Protein AF-A0A7C4ABM5-F1 (afdb_monomer_lite)

pLDDT: mean 77.87, std 17.99, range [33.56, 97.69]

Radius of gyration: 26.85 Å; chains: 1; bounding box: 44×33×106 Å

Foldseek 3Di:
DDDDDDDPPDPDPDPPPPPPPPPVDDPPVLVVLLVVLLVVLLVVQLVVCVVVVQPCLVLLSVLLVVLQDSAQVSSVVVLVLLLLLLVLLLVLLLVQCVPQDLDPVSLVVSLVVLLVVLVVCCVVDVSSVSSSVNSNCLSVVVSVDPHSNSVSVSSSVSSVSSSVSNNCSCVPRPHPQLVVVLVVLVVVLVVLVVVLVVVVVVVVVPPDDDDPVNVVSVVVNVVSVVVSVVSVVVNVVVVVD

InterPro domains:
  IPR006726 Para-hydroxybenzoic acid efflux pump subunit AaeB/fusaric acid resistance protein [PF04632] (33-231)

Organism: NCBI:txid270496

Sequence (241 aa):
MKFLPGASRGYAVVRSREHFPMKTSPLNSFHAKHAVKSALASVTAYALTLLFHLPMGYWAVVSVILVMQANLGGSLRIGLNRIVGTALGAILGALCLHVAGASPWAEGASLGLVILVCAALVHLHESFRMAGMTAAIIILMGGQSDNYLDFAAARFFEIGIGVAVALAYSALLWPSRAGLHLREGVSRALHDEAAFYSILLCCREDDGGEHPDEAQARAQLEATRDRNASLLAEAKREADR

Secondary structure (DSSP, 8-state):
-------------------------SS-HHHHHHHHHHHHHHHHHHHHHHHTT-TTTHHHHHHHHHH--SSHHHHHHHHHHHHHHHHHHHHHHHHHHHHH-S-HHHHHHHHHHHHHHHHHHTTT-THHHHHHHHHHHHHHHHTTSS-HHHHHHHHHHHHHHHHHHHHHHHHHSS---HHHHHHHHHHHHHHHHHHHHHHHHHHHHS-S---HHHHHHHHHHHHHHHHHHHHHHHHHHHHT-

Structure (mmCIF, N/CA/C/O backbone):
data_AF-A0A7C4ABM5-F1
#
_entry.id   AF-A0A7C4ABM5-F1
#
loop_
_atom_site.group_PDB
_atom_site.id
_atom_site.type_symbol
_atom_site.label_atom_id
_atom_site.label_alt_id
_atom_site.label_comp_id
_atom_site.label_asym_id
_atom_site.label_entity_id
_atom_site.label_seq_id
_atom_site.pdbx_PDB_ins_code
_atom_site.Cartn_x
_atom_site.Cartn_y
_atom_site.Cartn_z
_atom_site.occupancy
_atom_site.B_iso_or_equiv
_atom_site.auth_seq_id
_atom_site.auth_comp_id
_atom_site.auth_asym_id
_atom_site.auth_atom_id
_atom_site.pdbx_PDB_model_num
ATOM 1 N N . MET A 1 1 ? 9.744 9.023 84.629 1.00 40.84 1 MET A N 1
ATOM 2 C CA . MET A 1 1 ? 9.327 9.610 83.337 1.00 40.84 1 MET A CA 1
ATOM 3 C C . MET A 1 1 ? 8.947 8.444 82.430 1.00 40.84 1 MET A C 1
ATOM 5 O O . MET A 1 1 ? 9.766 7.552 82.259 1.00 40.84 1 MET A O 1
ATOM 9 N N . LYS A 1 2 ? 7.668 8.333 82.051 1.00 35.06 2 LYS A N 1
ATOM 10 C CA . LYS A 1 2 ? 7.065 7.135 81.435 1.00 35.06 2 LYS A CA 1
ATOM 11 C C . LYS A 1 2 ? 7.518 6.963 79.978 1.00 35.06 2 LYS A C 1
ATOM 13 O O . LYS A 1 2 ? 7.401 7.898 79.197 1.00 35.06 2 LYS A O 1
ATOM 18 N N . PHE A 1 3 ? 7.965 5.755 79.641 1.00 36.44 3 PHE A N 1
ATOM 19 C CA . PHE A 1 3 ? 8.050 5.227 78.277 1.00 36.44 3 PHE A CA 1
ATOM 20 C C . PHE A 1 3 ? 6.634 5.079 77.695 1.00 36.44 3 PHE A C 1
ATOM 22 O O . PHE A 1 3 ? 5.764 4.513 78.358 1.00 36.44 3 PHE A O 1
ATOM 29 N N . LEU A 1 4 ? 6.414 5.529 76.458 1.00 37.69 4 LEU A N 1
ATOM 30 C CA . LEU A 1 4 ? 5.277 5.118 75.631 1.00 37.69 4 LEU A CA 1
ATOM 31 C C . LEU A 1 4 ? 5.816 4.468 74.347 1.00 37.69 4 LEU A C 1
ATOM 33 O O . LEU A 1 4 ? 6.507 5.142 73.585 1.00 37.69 4 LEU A O 1
ATOM 37 N N . PRO A 1 5 ? 5.530 3.178 74.102 1.00 40.25 5 PRO A N 1
ATOM 38 C CA . PRO A 1 5 ? 5.782 2.520 72.830 1.00 40.25 5 PRO A CA 1
ATOM 39 C C . PRO A 1 5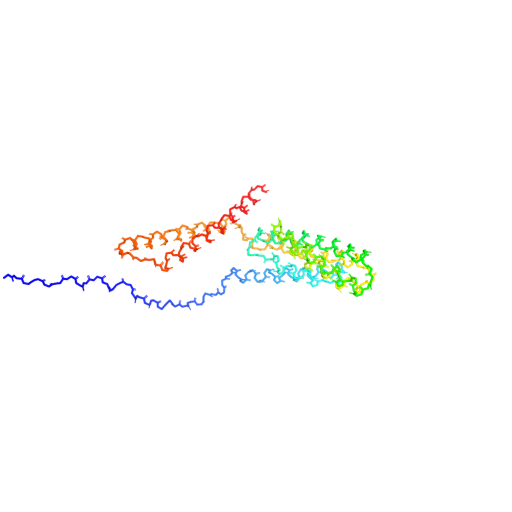 ? 4.511 2.518 71.964 1.00 40.25 5 PRO A C 1
ATOM 41 O O . PRO A 1 5 ? 3.411 2.322 72.476 1.00 40.25 5 PRO A O 1
ATOM 44 N N . GLY A 1 6 ? 4.671 2.635 70.644 1.00 37.06 6 GLY A N 1
ATOM 45 C CA . GLY A 1 6 ? 3.667 2.154 69.691 1.00 37.06 6 GLY A CA 1
ATOM 46 C C . GLY A 1 6 ? 3.172 3.174 68.672 1.00 37.06 6 GLY A C 1
ATOM 47 O O . GLY A 1 6 ? 2.210 3.887 68.926 1.00 37.06 6 GLY A O 1
ATOM 48 N N . ALA A 1 7 ? 3.765 3.137 67.478 1.00 41.59 7 ALA A N 1
ATOM 49 C CA . ALA A 1 7 ? 3.102 3.505 66.224 1.00 41.59 7 ALA A CA 1
ATOM 50 C C . ALA A 1 7 ? 3.848 2.881 65.026 1.00 41.59 7 ALA A C 1
ATOM 52 O O . ALA A 1 7 ? 4.309 3.569 64.127 1.00 41.59 7 ALA A O 1
ATOM 53 N N . SER A 1 8 ? 4.006 1.555 65.025 1.00 39.06 8 SER A N 1
ATOM 54 C CA . SER A 1 8 ? 4.491 0.770 63.876 1.00 39.06 8 SER A CA 1
ATOM 55 C C . SER A 1 8 ? 3.390 -0.170 63.370 1.00 39.06 8 SER A C 1
ATOM 57 O O . SER A 1 8 ? 3.543 -1.387 63.298 1.00 39.06 8 SER A O 1
ATOM 59 N N . ARG A 1 9 ? 2.226 0.402 63.051 1.00 43.59 9 ARG A N 1
ATOM 60 C CA . ARG A 1 9 ? 1.107 -0.293 62.398 1.00 43.59 9 ARG A CA 1
ATOM 61 C C . ARG A 1 9 ? 0.557 0.601 61.295 1.00 43.59 9 ARG A C 1
ATOM 63 O O . ARG A 1 9 ? -0.197 1.520 61.577 1.00 43.59 9 ARG A O 1
ATOM 70 N N . GLY A 1 10 ? 0.961 0.323 60.059 1.00 34.47 10 GLY A N 1
ATOM 71 C CA . GLY A 1 10 ? 0.482 1.058 58.885 1.00 34.47 10 GLY A CA 1
ATOM 72 C C . GLY A 1 10 ? 0.938 0.522 57.527 1.00 34.47 10 GLY A C 1
ATOM 73 O O . GLY A 1 10 ? 0.327 0.866 56.531 1.00 34.47 10 GLY A O 1
ATOM 74 N N . TYR A 1 11 ? 1.935 -0.368 57.460 1.00 38.25 11 TYR A N 1
ATOM 75 C CA . TYR A 1 11 ? 2.466 -0.879 56.185 1.00 38.25 11 TYR A CA 1
ATOM 76 C C . TYR A 1 11 ? 2.146 -2.363 55.979 1.00 38.25 11 TYR A C 1
ATOM 78 O O . TYR A 1 11 ? 3.033 -3.209 55.902 1.00 38.25 11 TYR A O 1
ATOM 86 N N . ALA A 1 12 ? 0.859 -2.707 55.957 1.00 38.38 12 ALA A N 1
ATOM 87 C CA . ALA A 1 12 ? 0.406 -4.078 55.697 1.00 38.38 12 ALA A CA 1
ATOM 88 C C . ALA A 1 12 ? -0.883 -4.122 54.860 1.00 38.38 12 ALA A C 1
ATOM 90 O O . ALA A 1 12 ? -1.755 -4.951 55.087 1.00 38.38 12 ALA A O 1
ATOM 91 N N . VAL A 1 13 ? -1.011 -3.212 53.898 1.00 46.69 13 VAL A N 1
ATOM 92 C CA . VAL A 1 13 ? -2.051 -3.198 52.860 1.00 46.69 13 VAL A CA 1
ATOM 93 C C . VAL A 1 13 ? -1.331 -2.571 51.663 1.00 46.69 13 VAL A C 1
ATOM 95 O O . VAL A 1 13 ? -1.048 -1.389 51.700 1.00 46.69 13 VAL A O 1
ATOM 98 N N . VAL A 1 14 ? -0.710 -3.298 50.734 1.00 46.53 14 VAL A N 1
ATOM 99 C CA . VAL A 1 14 ? -1.327 -4.003 49.607 1.00 46.53 14 VAL A CA 1
ATOM 100 C C . VAL A 1 14 ? -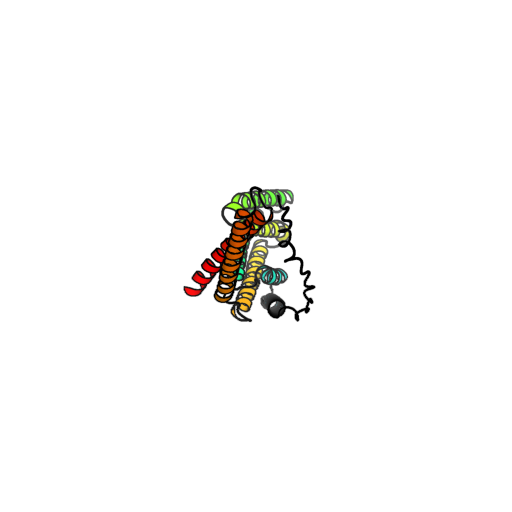0.325 -5.065 49.129 1.00 46.53 14 VAL A C 1
ATOM 102 O O . VAL A 1 14 ? 0.575 -4.803 48.337 1.00 46.53 14 VAL A O 1
ATOM 105 N N . ARG A 1 15 ? -0.456 -6.302 49.608 1.00 43.88 15 ARG A N 1
ATOM 106 C CA . ARG A 1 15 ? 0.143 -7.468 48.938 1.00 43.88 15 ARG A CA 1
ATOM 107 C C . ARG A 1 15 ? -0.902 -8.565 48.805 1.00 43.88 15 ARG A C 1
ATOM 109 O O . ARG A 1 15 ? -0.667 -9.714 49.158 1.00 43.88 15 ARG A O 1
ATOM 116 N N . SER A 1 16 ? -2.076 -8.191 48.301 1.00 39.03 16 SER A N 1
ATOM 117 C CA . SER A 1 16 ? -3.018 -9.174 47.782 1.00 39.03 16 SER A CA 1
ATOM 118 C C . SER A 1 16 ? -2.511 -9.592 46.406 1.00 39.03 16 SER A C 1
ATOM 120 O O . SER A 1 16 ? -2.748 -8.924 45.402 1.00 39.03 16 SER A O 1
ATOM 122 N N . ARG A 1 17 ? -1.750 -10.693 46.360 1.00 43.94 17 ARG A N 1
ATOM 123 C CA . ARG A 1 17 ? -1.700 -11.530 45.159 1.00 43.94 17 ARG A CA 1
ATOM 124 C C . ARG A 1 17 ? -3.100 -12.111 44.997 1.00 43.94 17 ARG A C 1
ATOM 126 O O . ARG A 1 17 ? -3.346 -13.256 45.369 1.00 43.94 17 ARG A O 1
ATOM 133 N N . GLU A 1 18 ? -4.016 -11.320 44.457 1.00 43.88 18 GLU A N 1
ATOM 134 C CA . GLU A 1 18 ? -5.198 -11.890 43.843 1.00 43.88 18 GLU A CA 1
ATOM 135 C C . GLU A 1 18 ? -4.698 -12.660 42.632 1.00 43.88 18 GLU A C 1
ATOM 137 O O . GLU A 1 18 ? -4.265 -12.105 41.622 1.00 43.88 18 GLU A O 1
ATOM 142 N N . HIS A 1 19 ? -4.658 -13.976 42.803 1.00 44.00 19 HIS A N 1
ATOM 143 C CA . HIS A 1 19 ? -4.585 -14.924 41.716 1.00 44.00 19 HIS A CA 1
ATOM 144 C C . HIS A 1 19 ? -5.834 -14.664 40.876 1.00 44.00 19 HIS A C 1
ATOM 146 O O . HIS A 1 19 ? -6.899 -15.206 41.158 1.00 44.00 19 HIS A O 1
ATOM 152 N N . PHE A 1 20 ? -5.723 -13.744 39.916 1.00 40.69 20 PHE A N 1
ATOM 153 C CA . PHE A 1 20 ? -6.774 -13.460 38.957 1.00 40.69 20 PHE A CA 1
ATOM 154 C C . PHE A 1 20 ? -7.059 -14.800 38.280 1.00 40.69 20 PHE A C 1
ATOM 156 O O . PHE A 1 20 ? -6.163 -15.325 37.607 1.00 40.69 20 PHE A O 1
ATOM 163 N N . PRO A 1 21 ? -8.232 -15.427 38.485 1.00 33.56 21 PRO A N 1
ATOM 164 C CA . PRO A 1 21 ? -8.556 -16.595 37.701 1.00 33.56 21 PRO A CA 1
ATOM 165 C C . PRO A 1 21 ? -8.551 -16.099 36.261 1.00 33.56 21 PRO A C 1
ATOM 167 O O . PRO A 1 21 ? -9.381 -15.268 35.884 1.00 33.56 21 PRO A O 1
ATOM 170 N N . MET A 1 22 ? -7.589 -16.563 35.460 1.00 41.94 22 MET A N 1
ATOM 171 C CA . MET A 1 22 ? -7.667 -16.456 34.013 1.00 41.94 22 MET A CA 1
ATOM 172 C C . MET A 1 22 ? -8.861 -17.310 33.603 1.00 41.94 22 MET A C 1
ATOM 174 O O . MET A 1 22 ? -8.730 -18.453 33.175 1.00 41.94 22 MET A O 1
ATOM 178 N N . LYS A 1 23 ? -10.060 -16.743 33.762 1.00 40.75 23 LYS A N 1
ATOM 179 C CA . LYS A 1 23 ? -11.196 -17.051 32.921 1.00 40.75 23 LYS A CA 1
ATOM 180 C C . LYS A 1 23 ? -10.648 -16.779 31.532 1.00 40.75 23 LYS A C 1
ATOM 182 O O . LYS A 1 23 ? -10.529 -15.624 31.131 1.00 40.75 23 LYS A O 1
ATOM 187 N N . THR A 1 24 ? -10.205 -17.830 30.853 1.00 47.69 24 THR A N 1
ATOM 188 C CA . THR A 1 24 ? -9.935 -17.791 29.426 1.00 47.69 24 THR A CA 1
ATOM 189 C C . THR A 1 24 ? -11.264 -17.407 28.806 1.00 47.69 24 THR A C 1
ATOM 191 O O . THR A 1 24 ? -12.153 -18.243 28.630 1.00 47.69 24 THR A O 1
ATOM 194 N N . SER A 1 25 ? -11.455 -16.101 28.626 1.00 49.56 25 SER A N 1
ATOM 195 C CA . SER A 1 25 ? -12.591 -15.552 27.919 1.00 49.56 25 SER A CA 1
ATOM 196 C C . SER A 1 25 ? -12.635 -16.261 26.570 1.00 49.56 25 SER A C 1
ATOM 198 O O . SER A 1 25 ? -11.575 -16.543 25.997 1.00 49.56 25 SER A O 1
ATOM 200 N N . PRO A 1 26 ? -13.825 -16.621 26.064 1.00 46.31 26 PRO A N 1
ATOM 201 C CA . PRO A 1 26 ? -13.899 -17.174 24.726 1.00 46.31 26 PRO A CA 1
ATOM 202 C C . PRO A 1 26 ? -13.265 -16.109 23.834 1.00 46.31 26 PRO A C 1
ATOM 204 O O . PRO A 1 26 ? -13.699 -14.962 23.904 1.00 46.31 26 PRO A O 1
ATOM 207 N N . LEU A 1 27 ? -12.174 -16.455 23.140 1.00 52.69 27 LEU A N 1
ATOM 208 C CA . LEU A 1 27 ? -11.496 -15.659 22.111 1.00 52.69 27 LEU A CA 1
ATOM 209 C C . LEU A 1 27 ? -12.265 -14.372 21.788 1.00 52.69 27 LEU A C 1
ATOM 211 O O . LEU A 1 27 ? -13.305 -14.464 21.133 1.00 52.69 27 LEU A O 1
ATOM 215 N N . ASN A 1 28 ? -11.804 -13.220 22.306 1.00 59.09 28 ASN A N 1
ATOM 216 C CA . ASN A 1 28 ? -12.461 -11.912 22.170 1.00 59.09 28 ASN A CA 1
ATOM 217 C C . ASN A 1 28 ? -13.204 -11.837 20.833 1.00 59.09 28 ASN A C 1
ATOM 219 O O . ASN A 1 28 ? -12.558 -11.848 19.783 1.00 59.09 28 ASN A O 1
ATOM 223 N N . SER A 1 29 ? -14.543 -11.799 20.846 1.00 74.69 29 SER A N 1
ATOM 224 C CA . SER A 1 29 ? -15.354 -11.938 19.625 1.00 74.69 29 SER A CA 1
ATOM 225 C C . SER A 1 29 ? -14.953 -10.937 18.536 1.00 74.69 29 SER A C 1
ATOM 227 O O . SER A 1 29 ? -15.165 -11.185 17.354 1.00 74.69 29 SER A O 1
ATOM 229 N N . PHE A 1 30 ? -14.336 -9.822 18.931 1.00 74.06 30 PHE A N 1
ATOM 230 C CA . PHE A 1 30 ? -13.688 -8.857 18.053 1.00 74.06 30 PHE A CA 1
ATOM 231 C C . PHE A 1 30 ? -12.543 -9.451 17.207 1.00 74.06 30 PHE A C 1
ATOM 233 O O . PHE A 1 30 ? -12.572 -9.325 15.984 1.00 74.06 30 PHE A O 1
ATOM 240 N N . HIS A 1 31 ? -11.573 -10.143 17.816 1.00 80.38 31 HIS A N 1
ATOM 241 C CA . HIS A 1 31 ? -10.458 -10.775 17.097 1.00 80.38 31 HIS A CA 1
ATOM 242 C C . HIS A 1 31 ? -10.951 -11.877 16.155 1.00 80.38 31 HIS A C 1
ATOM 244 O O . HIS A 1 31 ? -10.511 -11.945 15.011 1.00 80.38 31 HIS A O 1
ATOM 250 N N . ALA A 1 32 ? -11.913 -12.692 16.602 1.00 86.69 32 ALA A N 1
ATOM 251 C CA . ALA A 1 32 ? -12.509 -13.737 15.771 1.00 86.69 32 ALA A CA 1
ATOM 252 C C . ALA A 1 32 ? -13.250 -13.150 14.554 1.00 86.69 32 ALA A C 1
ATOM 254 O O . ALA A 1 32 ? -13.018 -13.580 13.425 1.00 86.69 32 ALA A O 1
ATOM 255 N N . LYS A 1 33 ? -14.082 -12.116 14.755 1.00 87.25 33 LYS A N 1
ATOM 256 C CA . LYS A 1 33 ? -14.765 -11.403 13.659 1.00 87.25 33 LYS A CA 1
ATOM 257 C C . LYS A 1 33 ? -13.773 -10.789 12.677 1.00 87.25 33 LYS A C 1
ATOM 259 O O . LYS A 1 33 ? -13.978 -10.886 11.471 1.00 87.25 33 LYS A O 1
ATOM 264 N N . HIS A 1 34 ? -12.700 -10.180 13.177 1.00 87.00 34 HIS A N 1
ATOM 265 C CA . HIS A 1 34 ? -11.668 -9.590 12.330 1.00 87.00 34 HIS A CA 1
ATOM 266 C C . HIS A 1 34 ? -10.925 -10.652 11.505 1.00 87.00 34 HIS A C 1
ATOM 268 O O . HIS A 1 34 ? -10.741 -10.462 10.305 1.00 87.00 34 HIS A O 1
ATOM 274 N N . ALA A 1 35 ? -10.567 -11.789 12.108 1.00 91.19 35 ALA A N 1
ATOM 275 C CA . ALA A 1 35 ? -9.921 -12.897 11.408 1.00 91.19 35 ALA A CA 1
ATOM 276 C C . ALA A 1 35 ? -10.813 -13.473 10.294 1.00 91.19 35 ALA A C 1
ATOM 278 O O . ALA A 1 35 ? -10.364 -13.601 9.156 1.00 91.19 35 ALA A O 1
ATOM 279 N N . VAL A 1 36 ? -12.092 -13.740 10.588 1.00 92.81 36 VAL A N 1
ATOM 280 C CA . VAL A 1 36 ? -13.064 -14.217 9.586 1.00 92.81 36 VAL A CA 1
ATOM 281 C C . VAL A 1 36 ? -13.255 -13.188 8.473 1.00 92.81 36 VAL A C 1
ATOM 283 O O . VAL A 1 36 ? -13.231 -13.542 7.297 1.00 92.81 36 VAL A O 1
ATOM 286 N N . LYS A 1 37 ? -13.386 -11.903 8.824 1.00 92.88 37 LYS A N 1
ATOM 287 C CA . LYS A 1 37 ? -13.483 -10.809 7.851 1.00 92.88 37 LYS A CA 1
ATOM 288 C C . LYS A 1 37 ? -12.270 -10.767 6.922 1.00 92.88 37 LYS A C 1
ATOM 290 O O . LYS A 1 37 ? -12.445 -10.661 5.712 1.00 92.88 37 LYS A O 1
ATOM 295 N N . SER A 1 38 ? -11.064 -10.860 7.479 1.00 93.88 38 SER A N 1
ATOM 296 C CA . SER A 1 38 ? -9.820 -10.858 6.707 1.00 93.88 38 SER A CA 1
ATOM 297 C C . SER A 1 38 ? -9.757 -12.055 5.754 1.00 93.88 38 SER A C 1
ATOM 299 O O . SER A 1 38 ? -9.507 -11.876 4.566 1.00 93.88 38 SER A O 1
ATOM 301 N N . ALA A 1 39 ? -10.111 -13.256 6.228 1.00 96.06 39 ALA A N 1
ATOM 302 C CA . ALA A 1 39 ? -10.150 -14.460 5.401 1.00 96.06 39 ALA A CA 1
ATOM 303 C C . ALA A 1 39 ? -11.144 -14.342 4.229 1.00 96.06 39 ALA A C 1
ATOM 305 O O . ALA A 1 39 ? -10.782 -14.617 3.085 1.00 96.06 39 ALA A O 1
ATOM 306 N N . LEU A 1 40 ? -12.373 -13.880 4.484 1.00 96.88 40 LEU A N 1
ATOM 307 C CA . LEU A 1 40 ? -13.386 -13.687 3.439 1.00 96.88 40 LEU A CA 1
ATOM 308 C C . LEU A 1 40 ? -12.966 -12.624 2.416 1.00 96.88 40 LEU A C 1
ATOM 310 O O . LEU A 1 40 ? -13.123 -12.828 1.209 1.00 96.88 40 LEU A O 1
ATOM 314 N N . ALA A 1 41 ? -12.385 -11.517 2.880 1.00 97.00 41 ALA A N 1
ATOM 315 C CA . ALA A 1 41 ? -11.848 -10.476 2.012 1.00 97.00 41 ALA A CA 1
ATOM 316 C C . ALA A 1 41 ? -10.711 -11.016 1.128 1.00 97.00 41 ALA A C 1
ATOM 318 O O . ALA A 1 41 ? -10.699 -10.768 -0.075 1.00 97.00 41 ALA A O 1
ATOM 319 N N . SER A 1 42 ? -9.794 -11.809 1.687 1.00 97.25 42 SER A N 1
ATOM 320 C CA . SER A 1 42 ? -8.699 -12.437 0.942 1.00 97.25 42 SER A CA 1
ATOM 321 C C . SER A 1 42 ? -9.203 -13.391 -0.140 1.00 97.25 42 SER A C 1
ATOM 323 O O . SER A 1 42 ? -8.744 -13.307 -1.278 1.00 97.25 42 SER A O 1
ATOM 325 N N . VAL A 1 43 ? -10.181 -14.246 0.179 1.00 97.44 43 VAL A N 1
ATOM 326 C CA . VAL A 1 43 ? -10.808 -15.149 -0.803 1.00 97.44 43 VAL A CA 1
ATOM 327 C C . VAL A 1 43 ? -11.521 -14.354 -1.896 1.00 97.44 43 VAL A C 1
ATOM 329 O O . VAL A 1 43 ? -11.382 -14.674 -3.072 1.00 97.44 43 VAL A O 1
ATOM 332 N N . THR A 1 44 ? -12.229 -13.282 -1.533 1.00 97.62 44 THR A N 1
ATOM 333 C CA . THR A 1 44 ? -12.919 -12.417 -2.503 1.00 97.62 44 THR A CA 1
ATOM 334 C C . THR A 1 44 ? -11.929 -11.726 -3.439 1.00 97.62 44 THR A C 1
ATOM 336 O O . THR A 1 44 ? -12.128 -11.726 -4.649 1.00 97.62 44 THR A O 1
ATOM 339 N N . ALA A 1 45 ? -10.836 -11.173 -2.906 1.00 97.38 45 ALA A N 1
ATOM 340 C CA . ALA A 1 45 ? -9.797 -10.543 -3.716 1.00 97.38 45 ALA A CA 1
ATOM 341 C C . ALA A 1 45 ? -9.135 -11.546 -4.669 1.00 97.38 45 ALA A C 1
ATOM 343 O O . ALA A 1 45 ? -8.906 -11.215 -5.828 1.00 97.38 45 ALA A O 1
ATOM 344 N N . TYR A 1 46 ? -8.882 -12.773 -4.210 1.00 96.69 46 TYR A N 1
ATOM 345 C CA . TYR A 1 46 ? -8.361 -13.837 -5.065 1.00 96.69 46 TYR A CA 1
ATOM 346 C C . TYR A 1 46 ? -9.356 -14.249 -6.161 1.00 96.69 46 TYR A C 1
ATOM 348 O O . TYR A 1 46 ? -8.988 -14.376 -7.321 1.00 96.69 46 TYR A O 1
ATOM 356 N N . ALA A 1 47 ? -10.641 -14.393 -5.835 1.00 97.00 47 ALA A N 1
ATOM 357 C CA . ALA A 1 47 ? -11.662 -14.698 -6.835 1.00 97.00 47 ALA A CA 1
ATOM 358 C C . ALA A 1 47 ? -11.768 -13.596 -7.907 1.00 97.00 47 ALA A C 1
ATOM 360 O O . ALA A 1 47 ? -11.913 -13.897 -9.091 1.00 97.00 47 ALA A O 1
ATOM 361 N N . LEU A 1 48 ? -11.640 -12.323 -7.516 1.00 96.25 48 LEU A N 1
ATOM 362 C CA . LEU A 1 48 ? -11.622 -11.204 -8.459 1.00 96.25 48 LEU A CA 1
ATOM 363 C C . LEU A 1 48 ? -10.386 -11.224 -9.364 1.00 96.25 48 LEU A C 1
ATOM 365 O O . LEU A 1 48 ? -10.516 -10.936 -10.549 1.00 96.25 48 LEU A O 1
ATOM 369 N N . THR A 1 49 ? -9.203 -11.584 -8.859 1.00 94.88 49 THR A N 1
ATOM 370 C CA . THR A 1 49 ? -8.007 -11.667 -9.717 1.00 94.88 49 THR A CA 1
ATOM 371 C C . THR A 1 49 ? -8.111 -12.789 -10.743 1.00 94.88 49 THR A C 1
ATOM 373 O O . THR A 1 49 ? -7.683 -12.591 -11.878 1.00 94.88 49 THR A O 1
ATOM 376 N N . LEU A 1 50 ? -8.749 -13.911 -10.391 1.00 94.31 50 LEU A N 1
ATOM 377 C CA . LEU A 1 50 ? -9.091 -14.966 -11.349 1.00 94.31 50 LEU A CA 1
ATOM 378 C C . LEU A 1 50 ? -10.083 -14.470 -12.408 1.00 94.31 50 LEU A C 1
ATOM 380 O O . LEU A 1 50 ? -9.879 -14.708 -13.593 1.00 94.31 50 LEU A O 1
ATOM 384 N N . LEU A 1 51 ? -11.123 -13.737 -11.999 1.00 95.19 51 LEU A N 1
ATOM 385 C CA . LEU A 1 51 ? -12.130 -13.195 -12.917 1.00 95.19 51 LEU A CA 1
ATOM 386 C C . LEU A 1 51 ? -11.534 -12.188 -13.916 1.00 95.19 51 LEU A C 1
ATOM 388 O O . LEU A 1 51 ? -11.884 -12.194 -15.095 1.00 95.19 51 LEU A O 1
ATOM 392 N N . PHE A 1 52 ? -10.612 -11.341 -13.457 1.00 92.44 52 PHE A N 1
ATOM 393 C CA . PHE A 1 52 ? -9.920 -10.356 -14.292 1.00 92.44 52 PHE A CA 1
ATOM 394 C C . PHE A 1 52 ? -8.685 -10.910 -15.015 1.00 92.44 52 PHE A C 1
ATOM 396 O O . PHE A 1 52 ? -8.026 -10.153 -15.720 1.00 92.44 52 PHE A O 1
ATOM 403 N N . HIS A 1 53 ? -8.385 -12.207 -14.876 1.00 90.69 53 HIS A N 1
ATOM 404 C CA . HIS A 1 53 ? -7.233 -12.865 -15.505 1.00 90.69 53 HIS A CA 1
ATOM 405 C C . HIS A 1 53 ? -5.895 -12.169 -15.187 1.00 90.69 53 HIS A C 1
ATOM 407 O O . HIS A 1 53 ? -5.025 -12.037 -16.047 1.00 90.69 53 HIS A O 1
ATOM 413 N N . LEU A 1 54 ? -5.730 -11.702 -13.945 1.00 87.69 54 LEU A N 1
ATOM 414 C CA . LEU A 1 54 ? -4.517 -11.001 -13.523 1.00 87.69 54 LEU A CA 1
ATOM 415 C C . LEU A 1 54 ? -3.367 -11.992 -13.271 1.00 87.69 54 LEU A C 1
ATOM 417 O O . LEU A 1 54 ? -3.565 -12.990 -12.570 1.00 87.69 54 LEU A O 1
ATOM 421 N N . PRO A 1 55 ? -2.157 -11.720 -13.795 1.00 82.94 55 PRO A N 1
ATOM 422 C CA . PRO A 1 55 ? -1.059 -12.686 -13.825 1.00 82.94 55 PRO A CA 1
ATOM 423 C C . PRO A 1 55 ? -0.512 -13.040 -12.436 1.00 82.94 55 PRO A C 1
ATOM 425 O O . PRO A 1 55 ? -0.0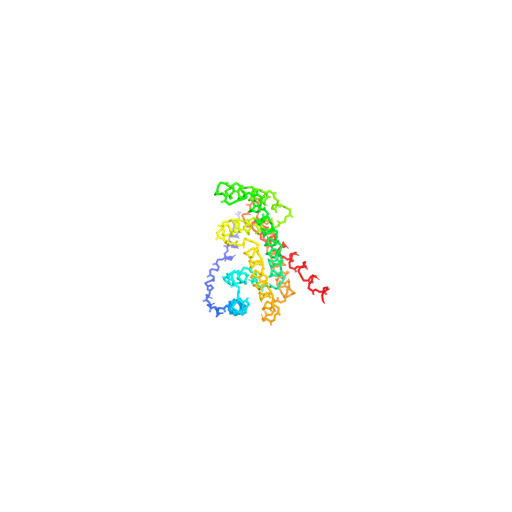38 -14.154 -12.225 1.00 82.94 55 PRO A O 1
ATOM 428 N N . MET A 1 56 ? -0.57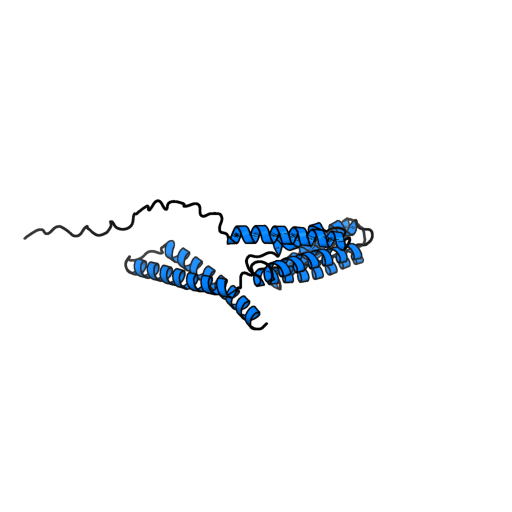4 -12.123 -11.468 1.00 83.00 56 MET A N 1
ATOM 429 C CA . MET A 1 56 ? 0.009 -12.269 -10.133 1.00 83.00 56 MET A CA 1
ATOM 430 C C . MET A 1 56 ? -1.014 -11.990 -9.024 1.00 83.00 56 MET A C 1
ATOM 432 O O . MET A 1 56 ? -0.757 -11.277 -8.050 1.00 83.00 56 MET A O 1
ATOM 436 N N . GLY A 1 57 ? -2.173 -12.652 -9.109 1.00 87.38 57 GLY A N 1
ATOM 437 C CA . GLY A 1 57 ? -3.302 -12.471 -8.189 1.00 87.38 57 GLY A CA 1
ATOM 438 C C . GLY A 1 57 ? -3.006 -12.606 -6.683 1.00 87.38 57 GLY A C 1
ATOM 439 O O . GLY A 1 57 ? -3.788 -12.122 -5.861 1.00 87.38 57 GLY A O 1
ATOM 440 N N . TYR A 1 58 ? -1.869 -13.188 -6.284 1.00 92.12 58 TYR A N 1
ATOM 441 C CA . TYR A 1 58 ? -1.433 -13.231 -4.884 1.00 92.12 58 TYR A CA 1
ATOM 442 C C . TYR A 1 58 ? -1.130 -11.836 -4.298 1.00 92.12 58 TYR A C 1
ATOM 444 O O . TYR A 1 58 ? -1.311 -11.636 -3.094 1.00 92.12 58 TYR A O 1
ATOM 452 N N . TRP A 1 59 ? -0.751 -10.837 -5.109 1.00 93.62 59 TRP A N 1
ATOM 453 C CA . TRP A 1 59 ? -0.531 -9.464 -4.629 1.00 93.62 59 TRP A CA 1
ATOM 454 C C . TRP A 1 59 ? -1.809 -8.775 -4.172 1.00 93.62 59 TRP A C 1
ATOM 456 O O . TRP A 1 59 ? -1.749 -7.965 -3.244 1.00 93.62 59 TRP A O 1
ATOM 466 N N . ALA A 1 60 ? -2.962 -9.121 -4.748 1.00 96.25 60 ALA A N 1
ATOM 467 C CA . ALA A 1 60 ? -4.248 -8.644 -4.251 1.00 96.25 60 ALA A CA 1
ATOM 468 C C . ALA A 1 60 ? -4.533 -9.209 -2.853 1.00 96.25 60 ALA A C 1
ATOM 470 O O . ALA A 1 60 ? -4.955 -8.478 -1.958 1.00 96.25 60 ALA A O 1
ATOM 471 N N . VAL A 1 61 ? -4.216 -10.487 -2.621 1.00 96.88 61 VAL A N 1
ATOM 472 C CA . VAL A 1 61 ? -4.389 -11.143 -1.315 1.00 96.88 61 VAL A CA 1
ATOM 473 C C . VAL A 1 61 ? -3.459 -10.541 -0.263 1.00 96.88 61 VAL A C 1
ATOM 475 O O . VAL A 1 61 ? -3.911 -10.150 0.813 1.00 96.88 61 VAL A O 1
ATOM 478 N N . VAL A 1 62 ? -2.171 -10.379 -0.586 1.00 95.69 62 VAL A N 1
ATOM 479 C CA . VAL A 1 62 ? -1.205 -9.675 0.279 1.00 95.69 62 VAL A CA 1
ATOM 480 C C . VAL A 1 62 ? -1.655 -8.227 0.507 1.00 95.69 62 VAL A C 1
ATOM 482 O O . VAL A 1 62 ? -1.433 -7.649 1.578 1.00 95.69 62 VAL A O 1
ATOM 485 N N . SER A 1 63 ? -2.318 -7.628 -0.485 1.00 96.25 63 SER A N 1
ATOM 486 C CA . SER A 1 63 ? -2.908 -6.299 -0.376 1.00 96.25 63 SER A CA 1
ATOM 487 C C . SER A 1 63 ? -4.010 -6.228 0.665 1.00 96.25 63 SER A C 1
ATOM 489 O O . SER A 1 63 ? -3.930 -5.385 1.561 1.00 96.25 63 SER A O 1
ATOM 491 N N . VAL A 1 64 ? -4.939 -7.180 0.643 1.00 97.69 64 VAL A N 1
ATOM 492 C CA . VAL A 1 64 ? -5.962 -7.306 1.683 1.00 97.69 64 VAL A CA 1
ATOM 493 C C . VAL A 1 64 ? -5.329 -7.428 3.064 1.00 97.69 64 VAL A C 1
ATOM 495 O O . VAL A 1 64 ? -5.684 -6.663 3.952 1.00 97.69 64 VAL A O 1
ATOM 498 N N . ILE A 1 65 ? -4.350 -8.318 3.236 1.00 95.88 65 ILE A N 1
ATOM 499 C CA . ILE A 1 65 ? -3.794 -8.627 4.560 1.00 95.88 65 ILE A CA 1
ATOM 500 C C . ILE A 1 65 ? -3.135 -7.405 5.214 1.00 95.88 65 ILE A C 1
ATOM 502 O O . ILE A 1 65 ? -3.419 -7.144 6.378 1.00 95.88 65 ILE A O 1
ATOM 506 N N . LEU A 1 66 ? -2.296 -6.627 4.505 1.00 94.69 66 LEU A N 1
ATOM 507 C CA . LEU A 1 66 ? -1.693 -5.444 5.161 1.00 94.69 66 LEU A CA 1
ATOM 508 C C . LEU A 1 66 ? -2.673 -4.269 5.293 1.00 94.69 66 LEU A C 1
ATOM 510 O O . LEU A 1 66 ? -2.510 -3.447 6.189 1.00 94.69 66 LEU A O 1
ATOM 514 N N . VAL A 1 67 ? -3.669 -4.151 4.407 1.00 94.88 67 VAL A N 1
ATOM 515 C CA . VAL A 1 67 ? -4.624 -3.025 4.433 1.00 94.88 67 VAL A CA 1
ATOM 516 C C . VAL A 1 67 ? -5.737 -3.259 5.446 1.00 94.88 67 VAL A C 1
ATOM 518 O O . VAL A 1 67 ? -6.255 -2.297 5.996 1.00 94.88 67 VAL A O 1
ATOM 521 N N . MET A 1 68 ? -6.105 -4.508 5.721 1.00 93.38 68 MET A N 1
ATOM 522 C CA . MET A 1 68 ? -7.152 -4.852 6.676 1.00 93.38 68 MET A CA 1
ATOM 523 C C . MET A 1 68 ? -6.711 -4.491 8.099 1.00 93.38 68 MET A C 1
ATOM 525 O O . MET A 1 68 ? -5.934 -5.205 8.725 1.00 93.38 68 MET A O 1
ATOM 529 N N . GLN A 1 69 ? -7.223 -3.376 8.618 1.00 88.75 69 GLN A N 1
ATOM 530 C CA . GLN A 1 69 ? -6.959 -2.912 9.978 1.00 88.75 69 GLN A CA 1
ATOM 531 C C . GLN A 1 69 ? -8.179 -3.091 10.885 1.00 88.75 69 GLN A C 1
ATOM 533 O O . GLN A 1 69 ? -9.293 -3.397 10.445 1.00 88.75 69 GLN A O 1
ATOM 538 N N . ALA A 1 70 ? -7.964 -2.900 12.187 1.00 80.31 70 ALA A N 1
ATOM 539 C CA . ALA A 1 70 ? -9.008 -2.998 13.204 1.00 80.31 70 ALA A CA 1
ATOM 540 C C . ALA A 1 70 ? -10.179 -2.025 12.958 1.00 80.31 70 ALA A C 1
ATOM 542 O O . ALA A 1 70 ? -11.320 -2.369 13.261 1.00 80.31 70 ALA A O 1
ATOM 543 N N . ASN A 1 71 ? -9.898 -0.855 12.375 1.00 79.69 71 ASN A N 1
ATOM 544 C CA . ASN A 1 71 ? -10.866 0.184 12.035 1.00 79.69 71 ASN A CA 1
ATOM 545 C C . ASN A 1 71 ? -10.766 0.595 10.548 1.00 79.69 71 ASN A C 1
ATOM 547 O O . ASN A 1 71 ? -9.826 0.229 9.826 1.00 79.69 71 ASN A O 1
ATOM 551 N N . LEU A 1 72 ? -11.775 1.331 10.074 1.00 81.06 72 LEU A N 1
ATOM 552 C CA . LEU A 1 72 ? -11.887 1.714 8.667 1.00 81.06 72 LEU A CA 1
ATOM 553 C C . LEU A 1 72 ? -10.846 2.759 8.251 1.00 81.06 72 LEU A C 1
ATOM 555 O O . LEU A 1 72 ? -10.225 2.588 7.204 1.00 81.06 72 LEU A O 1
ATOM 559 N N . GLY A 1 73 ? -10.626 3.821 9.024 1.00 74.62 73 GLY A N 1
ATOM 560 C CA . GLY A 1 73 ? -9.700 4.879 8.616 1.00 74.62 73 GLY A CA 1
ATOM 561 C C . GLY A 1 73 ? -8.229 4.464 8.716 1.00 74.62 73 GLY A C 1
ATOM 562 O O . GLY A 1 73 ? -7.440 4.873 7.865 1.00 74.62 73 GLY A O 1
ATOM 563 N N . GLY A 1 74 ? -7.855 3.562 9.628 1.00 78.62 74 GLY A N 1
ATOM 564 C CA . GLY A 1 74 ? -6.558 2.877 9.601 1.00 78.62 74 GLY A CA 1
ATOM 565 C C . GLY A 1 74 ? -6.372 2.060 8.320 1.00 78.62 74 GLY A C 1
ATOM 566 O O . GLY A 1 74 ? -5.329 2.159 7.668 1.00 78.62 74 GLY A O 1
ATOM 567 N N . SER A 1 75 ? -7.415 1.327 7.906 1.00 87.06 75 SER A N 1
ATOM 568 C CA . SER A 1 75 ? -7.412 0.600 6.630 1.00 87.06 75 SER A CA 1
ATOM 569 C C . SER A 1 75 ? -7.284 1.564 5.447 1.00 87.06 75 SER A C 1
ATOM 571 O O . SER A 1 75 ? -6.487 1.336 4.541 1.00 87.06 75 SER A O 1
ATOM 573 N N . LEU A 1 76 ? -8.007 2.688 5.467 1.00 85.88 76 LEU A N 1
ATOM 574 C CA . LEU A 1 76 ? -7.958 3.715 4.425 1.00 85.88 76 LEU A CA 1
ATOM 575 C C . LEU A 1 76 ? -6.578 4.365 4.328 1.00 85.88 76 LEU A C 1
ATOM 577 O O . LEU A 1 76 ? -6.049 4.500 3.229 1.00 85.88 76 LEU A O 1
ATOM 581 N N . ARG A 1 77 ? -5.9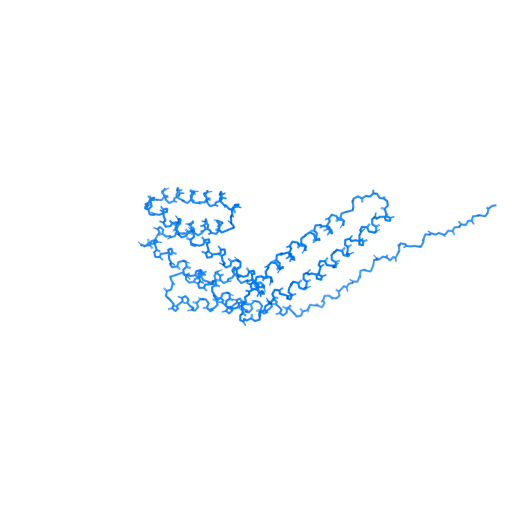67 4.728 5.459 1.00 84.31 77 ARG A N 1
ATOM 582 C CA . ARG A 1 77 ? -4.632 5.334 5.505 1.00 84.31 77 ARG A CA 1
ATOM 583 C C . ARG A 1 77 ? -3.580 4.400 4.912 1.00 84.31 77 ARG A C 1
ATOM 585 O O . ARG A 1 77 ? -2.816 4.824 4.047 1.00 84.31 77 ARG A O 1
ATOM 592 N N . ILE A 1 78 ? -3.550 3.136 5.344 1.00 88.25 78 ILE A N 1
ATOM 593 C CA . ILE A 1 78 ? -2.606 2.150 4.799 1.00 88.25 78 ILE A CA 1
ATOM 594 C C . ILE A 1 78 ? -2.918 1.861 3.328 1.00 88.25 78 ILE A C 1
ATOM 596 O O . ILE A 1 78 ? -1.994 1.793 2.522 1.00 88.25 78 ILE A O 1
ATOM 600 N N . GLY A 1 79 ? -4.197 1.757 2.961 1.00 90.88 79 GLY A N 1
ATOM 601 C CA . GLY A 1 79 ? -4.652 1.580 1.583 1.00 90.88 79 GLY A CA 1
ATOM 602 C C . GLY A 1 79 ? -4.160 2.684 0.652 1.00 90.88 79 GLY A C 1
ATOM 603 O O . GLY A 1 79 ? -3.512 2.388 -0.348 1.00 90.88 79 GLY A O 1
ATOM 604 N N . LEU A 1 80 ? -4.385 3.952 1.007 1.00 88.88 80 LEU A N 1
ATOM 605 C CA . LEU A 1 80 ? -3.919 5.111 0.239 1.00 88.88 80 LEU A CA 1
ATOM 606 C C . LEU A 1 80 ? -2.395 5.140 0.127 1.00 88.88 80 LEU A C 1
ATOM 608 O O . LEU A 1 80 ? -1.869 5.329 -0.968 1.00 88.88 80 LEU A O 1
ATOM 612 N N . ASN A 1 81 ? -1.687 4.882 1.231 1.00 90.62 81 ASN A N 1
ATOM 613 C CA . ASN A 1 81 ? -0.229 4.794 1.221 1.00 90.62 81 ASN A CA 1
ATOM 614 C C . ASN A 1 81 ? 0.272 3.724 0.238 1.00 90.62 81 ASN A C 1
ATOM 616 O O . ASN A 1 81 ? 1.278 3.916 -0.445 1.00 90.62 81 ASN A O 1
ATOM 620 N N . ARG A 1 82 ? -0.454 2.605 0.145 1.00 94.38 82 ARG A N 1
ATOM 621 C CA . ARG A 1 82 ? -0.161 1.514 -0.782 1.00 94.38 82 ARG A CA 1
ATOM 622 C C . ARG A 1 82 ? -0.413 1.905 -2.231 1.00 94.38 82 ARG A C 1
ATOM 624 O O . ARG A 1 82 ? 0.469 1.691 -3.047 1.00 94.38 82 ARG A O 1
ATOM 631 N N . ILE A 1 83 ? -1.557 2.516 -2.541 1.00 95.50 83 ILE A N 1
ATOM 632 C CA . ILE A 1 83 ? -1.884 2.968 -3.903 1.00 95.50 83 ILE A CA 1
ATOM 633 C C . ILE A 1 83 ? -0.867 3.999 -4.394 1.00 95.50 83 ILE A C 1
ATOM 635 O O . ILE A 1 83 ? -0.300 3.831 -5.471 1.00 95.50 83 ILE A O 1
ATOM 639 N N . VAL A 1 84 ? -0.590 5.031 -3.590 1.00 93.81 84 VAL A N 1
ATOM 640 C CA . VAL A 1 84 ? 0.366 6.091 -3.946 1.00 93.81 84 VAL A CA 1
ATOM 641 C C . VAL A 1 84 ? 1.775 5.519 -4.079 1.00 93.81 84 VAL A C 1
ATOM 643 O O . VAL A 1 84 ? 2.443 5.757 -5.081 1.00 93.81 84 VAL A O 1
ATOM 646 N N . GLY A 1 85 ? 2.217 4.723 -3.102 1.00 93.56 85 GLY A N 1
ATOM 647 C CA . GLY A 1 85 ? 3.530 4.088 -3.138 1.00 93.56 85 GLY A CA 1
ATOM 648 C C . GLY A 1 85 ? 3.695 3.175 -4.350 1.00 93.56 85 GLY A C 1
ATOM 649 O O . GLY A 1 85 ? 4.694 3.259 -5.052 1.00 93.56 85 GLY A O 1
ATOM 650 N N . THR A 1 86 ? 2.702 2.342 -4.652 1.00 95.44 86 THR A N 1
ATOM 651 C CA . THR A 1 86 ? 2.748 1.448 -5.810 1.00 95.44 86 THR A CA 1
ATOM 652 C C . THR A 1 86 ? 2.723 2.211 -7.126 1.00 95.44 86 THR A C 1
ATOM 654 O O . THR A 1 86 ? 3.498 1.858 -8.006 1.00 95.44 86 THR A O 1
ATOM 657 N N . ALA A 1 87 ? 1.913 3.264 -7.265 1.00 95.81 87 ALA A N 1
ATOM 658 C CA . ALA A 1 87 ? 1.918 4.101 -8.465 1.00 95.81 87 ALA A CA 1
ATOM 659 C C . ALA A 1 87 ? 3.298 4.731 -8.701 1.00 95.81 87 ALA A C 1
ATOM 661 O O . ALA A 1 87 ? 3.868 4.593 -9.781 1.00 95.81 87 ALA A O 1
ATOM 662 N N . LEU A 1 88 ? 3.871 5.360 -7.669 1.00 95.81 88 LEU A N 1
ATOM 663 C CA . LEU A 1 88 ? 5.201 5.967 -7.745 1.00 95.81 88 LEU A CA 1
ATOM 664 C C . LEU A 1 88 ? 6.275 4.925 -8.061 1.00 95.81 88 LEU A C 1
ATOM 666 O O . LEU A 1 88 ? 7.092 5.133 -8.952 1.00 95.81 88 LEU A O 1
ATOM 670 N N . GLY A 1 89 ? 6.260 3.785 -7.370 1.00 94.31 89 GLY A N 1
ATOM 671 C CA . GLY A 1 89 ? 7.222 2.715 -7.604 1.00 94.31 89 GLY A CA 1
ATOM 672 C C . GLY A 1 89 ? 7.081 2.071 -8.983 1.00 94.31 89 GLY A C 1
ATOM 673 O O . GLY A 1 89 ? 8.089 1.725 -9.590 1.00 94.31 89 GLY A O 1
ATOM 674 N N . ALA A 1 90 ? 5.858 1.959 -9.508 1.00 94.56 90 ALA A N 1
ATOM 675 C CA . ALA A 1 90 ? 5.601 1.477 -10.860 1.00 94.56 90 ALA A CA 1
ATOM 676 C C . ALA A 1 90 ? 6.175 2.405 -11.922 1.00 94.56 90 ALA A C 1
ATOM 678 O O . ALA A 1 90 ? 6.880 1.941 -12.815 1.00 94.56 90 ALA A O 1
ATOM 679 N N . ILE A 1 91 ? 5.952 3.710 -11.774 1.00 94.88 91 ILE A N 1
ATOM 680 C CA . ILE A 1 91 ? 6.502 4.723 -12.675 1.00 94.88 91 ILE A CA 1
ATOM 681 C C . ILE A 1 91 ? 8.032 4.725 -12.605 1.00 94.88 91 ILE A C 1
ATOM 683 O O . ILE A 1 91 ? 8.688 4.647 -13.640 1.00 94.88 91 ILE A O 1
ATOM 687 N N . LEU A 1 92 ? 8.607 4.771 -11.400 1.00 94.44 92 LEU A N 1
ATOM 688 C CA . LEU A 1 92 ? 10.060 4.805 -11.215 1.00 94.44 92 LEU A CA 1
ATOM 689 C C . LEU A 1 92 ? 10.734 3.528 -11.731 1.00 94.44 92 LEU A C 1
ATOM 691 O O . LEU A 1 92 ? 11.722 3.615 -12.452 1.00 94.44 92 LEU A O 1
ATOM 695 N N . GLY A 1 93 ? 10.191 2.351 -11.408 1.00 92.38 93 GLY A N 1
ATOM 696 C CA . GLY A 1 93 ? 10.729 1.069 -11.864 1.00 92.38 93 GLY A CA 1
ATOM 697 C C . GLY A 1 93 ? 10.667 0.916 -13.384 1.00 92.38 93 GLY A C 1
ATOM 698 O O . GLY A 1 93 ? 11.664 0.548 -14.003 1.00 92.38 93 GLY A O 1
ATOM 699 N N . ALA A 1 94 ? 9.531 1.265 -13.996 1.00 91.56 94 ALA A N 1
ATOM 700 C CA . ALA A 1 94 ? 9.373 1.240 -15.448 1.00 91.56 94 ALA A CA 1
ATOM 701 C C . ALA A 1 94 ? 10.301 2.244 -16.149 1.00 91.56 94 ALA A C 1
ATOM 703 O O . ALA A 1 94 ? 10.893 1.912 -17.173 1.00 91.56 94 ALA A O 1
ATOM 704 N N . LEU A 1 95 ? 10.465 3.450 -15.595 1.00 92.06 95 LEU A N 1
ATOM 705 C CA . LEU A 1 95 ? 11.376 4.460 -16.135 1.00 92.06 95 LEU A CA 1
ATOM 706 C C . LEU A 1 95 ? 12.834 3.994 -16.067 1.00 92.06 95 LEU A C 1
ATOM 708 O O . LEU A 1 95 ? 13.573 4.149 -17.036 1.00 92.06 95 LEU A O 1
ATOM 712 N N . CYS A 1 96 ? 13.241 3.392 -14.948 1.00 90.81 96 CYS A N 1
ATOM 713 C CA . CYS A 1 96 ? 14.569 2.810 -14.801 1.00 90.81 96 CYS A CA 1
ATOM 714 C C . CYS A 1 96 ? 14.841 1.736 -15.861 1.00 90.81 96 CYS A C 1
ATOM 716 O O . CYS A 1 96 ? 15.854 1.822 -16.548 1.00 90.81 96 CYS A O 1
ATOM 718 N N . LEU A 1 97 ? 13.928 0.776 -16.045 1.00 87.75 97 LEU A N 1
ATOM 719 C CA . LEU A 1 97 ? 14.072 -0.263 -17.073 1.00 87.75 97 LEU A CA 1
ATOM 720 C C . LEU A 1 97 ? 14.104 0.323 -18.491 1.00 87.75 97 LEU A C 1
ATOM 722 O O . LEU A 1 97 ? 14.907 -0.108 -19.317 1.00 87.75 97 LEU A O 1
ATOM 726 N N . HIS A 1 98 ? 13.285 1.343 -18.755 1.00 88.25 98 HIS A N 1
ATOM 727 C CA . HIS A 1 98 ? 13.245 2.018 -20.049 1.00 88.25 98 HIS A CA 1
ATOM 728 C C . HIS A 1 98 ? 14.572 2.706 -20.403 1.00 88.25 98 HIS A C 1
ATOM 730 O O . HIS A 1 98 ? 15.018 2.635 -21.544 1.00 88.25 98 HIS A O 1
ATOM 736 N N . VAL A 1 99 ? 15.203 3.377 -19.433 1.00 87.44 99 VAL A N 1
ATOM 737 C CA . VAL A 1 99 ? 16.428 4.165 -19.654 1.00 87.44 99 VAL A CA 1
ATOM 738 C C . VAL A 1 99 ? 17.688 3.300 -19.592 1.00 87.44 99 VAL A C 1
ATOM 740 O O . VAL A 1 99 ? 18.622 3.519 -20.359 1.00 87.44 99 VAL A O 1
ATOM 743 N N . ALA A 1 100 ? 17.741 2.342 -18.666 1.00 81.06 100 ALA A N 1
ATOM 744 C CA . ALA A 1 100 ? 18.954 1.587 -18.359 1.00 81.06 100 ALA A CA 1
ATOM 745 C C . ALA A 1 100 ? 19.198 0.410 -19.326 1.00 81.06 100 ALA A C 1
ATOM 747 O O . ALA A 1 100 ? 20.344 -0.007 -19.508 1.00 81.06 100 ALA A O 1
ATOM 748 N N . GLY A 1 101 ? 18.147 -0.098 -19.980 1.00 71.94 101 GLY A N 1
ATOM 749 C CA . GLY A 1 101 ? 18.224 -1.256 -20.873 1.00 71.94 101 GLY A CA 1
ATOM 750 C C . GLY A 1 101 ? 18.398 -2.592 -20.134 1.00 71.94 101 GLY A C 1
ATOM 751 O O . GLY A 1 101 ? 18.525 -2.644 -18.914 1.00 71.94 101 GLY A O 1
ATOM 752 N N . ALA A 1 102 ? 18.412 -3.697 -20.885 1.00 71.06 102 ALA A N 1
ATOM 753 C CA . ALA A 1 102 ? 18.308 -5.068 -20.359 1.00 71.06 102 ALA A CA 1
ATOM 754 C C . ALA A 1 102 ? 19.643 -5.700 -19.888 1.00 71.06 102 ALA A C 1
ATOM 756 O O . ALA A 1 102 ? 19.852 -6.904 -20.028 1.00 71.06 102 ALA A O 1
ATOM 757 N N . SER A 1 103 ? 20.594 -4.905 -19.386 1.00 84.06 103 SER A N 1
ATOM 758 C CA . SER A 1 103 ? 21.865 -5.435 -18.863 1.00 84.06 103 SER A CA 1
ATOM 759 C C . SER A 1 103 ? 21.775 -5.672 -17.350 1.00 84.06 103 SER A C 1
ATOM 761 O O . SER A 1 103 ? 21.373 -4.750 -16.639 1.00 84.06 103 SER A O 1
ATOM 763 N N . PRO A 1 104 ? 22.249 -6.816 -16.811 1.00 84.69 104 PRO A N 1
ATOM 764 C CA . PRO A 1 104 ? 22.239 -7.079 -15.366 1.00 84.69 104 PRO A CA 1
ATOM 765 C C . PRO A 1 104 ? 22.943 -5.996 -14.531 1.00 84.69 104 PRO A C 1
ATOM 767 O O . PRO A 1 104 ? 22.539 -5.683 -13.412 1.00 84.69 104 PRO A O 1
ATOM 770 N N . TRP A 1 105 ? 23.986 -5.373 -15.087 1.00 88.75 105 TRP A N 1
ATOM 771 C CA . TRP A 1 105 ? 24.681 -4.255 -14.443 1.00 88.75 105 TRP A CA 1
ATOM 772 C C . TRP A 1 105 ? 23.827 -2.986 -14.399 1.00 88.75 105 TRP A C 1
ATOM 774 O O . TRP A 1 105 ? 23.861 -2.246 -13.415 1.00 88.75 105 TRP A O 1
ATOM 784 N N . ALA A 1 106 ? 23.048 -2.749 -15.452 1.00 87.06 106 ALA A N 1
ATOM 785 C CA . ALA A 1 106 ? 22.152 -1.608 -15.558 1.00 87.06 106 ALA A CA 1
ATOM 786 C C . ALA A 1 106 ? 20.933 -1.764 -14.630 1.00 87.06 106 ALA A C 1
ATOM 788 O O . ALA A 1 106 ? 20.527 -0.795 -13.983 1.00 87.06 106 ALA A O 1
ATOM 789 N N . GLU A 1 107 ? 20.416 -2.987 -14.472 1.00 86.88 107 GLU A N 1
ATOM 790 C CA . GLU A 1 107 ? 19.396 -3.325 -13.472 1.00 86.88 107 GLU A CA 1
ATOM 791 C C . GLU A 1 107 ? 19.907 -3.103 -12.044 1.00 86.88 107 GLU A C 1
ATOM 793 O O . GLU A 1 107 ? 19.243 -2.440 -11.246 1.00 86.88 107 GLU A O 1
ATOM 798 N N . GLY A 1 108 ? 21.114 -3.586 -11.726 1.00 90.62 108 GLY A N 1
ATOM 799 C CA . GLY A 1 108 ? 21.730 -3.389 -10.411 1.00 90.62 108 GLY A CA 1
ATOM 800 C C . GLY A 1 108 ? 21.960 -1.911 -10.074 1.00 90.62 108 GLY A C 1
ATOM 801 O O . GLY A 1 108 ? 21.631 -1.465 -8.972 1.00 90.62 108 GLY A O 1
ATOM 802 N N . ALA A 1 109 ? 22.463 -1.127 -11.032 1.00 92.00 109 ALA A N 1
ATOM 803 C CA . ALA A 1 109 ? 22.639 0.316 -10.869 1.00 92.00 109 ALA A CA 1
ATOM 804 C C . ALA A 1 109 ? 21.296 1.041 -10.677 1.00 92.00 109 ALA A C 1
ATOM 806 O O . ALA A 1 109 ? 21.167 1.886 -9.789 1.00 92.00 109 ALA A O 1
ATOM 807 N N . SER A 1 110 ? 20.281 0.668 -11.461 1.00 92.00 110 SER A N 1
ATOM 808 C CA . SER A 1 110 ? 18.922 1.205 -11.347 1.00 92.00 110 SER A CA 1
ATOM 809 C C . SER A 1 110 ? 18.296 0.907 -9.989 1.00 92.00 110 SER A C 1
ATOM 811 O O . SER A 1 110 ? 17.707 1.792 -9.370 1.00 92.00 110 SER A O 1
ATOM 813 N N . LEU A 1 111 ? 18.463 -0.321 -9.495 1.00 93.38 111 LEU A N 1
ATOM 814 C CA . LEU A 1 111 ? 17.991 -0.738 -8.181 1.00 93.38 111 LEU A CA 1
ATOM 815 C C . LEU A 1 111 ? 18.650 0.085 -7.067 1.00 93.38 111 LEU A C 1
ATOM 817 O O . LEU A 1 111 ? 17.958 0.608 -6.194 1.00 93.38 111 LEU A O 1
ATOM 821 N N . GLY A 1 112 ? 19.976 0.241 -7.115 1.00 94.12 112 GLY A N 1
ATOM 822 C CA . GLY A 1 112 ? 20.715 1.053 -6.148 1.00 94.12 112 GLY A CA 1
ATOM 823 C C . GLY A 1 112 ? 20.258 2.513 -6.153 1.00 94.12 112 GLY A C 1
ATOM 824 O O . GLY A 1 112 ? 19.966 3.073 -5.095 1.00 94.12 112 GLY A O 1
ATOM 825 N N . LEU A 1 113 ? 20.124 3.106 -7.342 1.00 94.25 113 LEU A N 1
ATOM 826 C CA . LEU A 1 113 ? 19.679 4.487 -7.507 1.00 94.25 113 LEU A CA 1
ATOM 827 C C . LEU A 1 113 ? 18.250 4.692 -6.992 1.00 94.25 113 LEU A C 1
ATOM 829 O O . LEU A 1 113 ? 18.008 5.619 -6.220 1.00 94.25 113 LEU A O 1
ATOM 833 N N . VAL A 1 114 ? 17.302 3.831 -7.378 1.00 94.81 114 VAL A N 1
ATOM 834 C CA . VAL A 1 114 ? 15.894 4.008 -6.999 1.00 94.81 114 VAL A CA 1
ATOM 835 C C . VAL A 1 114 ? 15.693 3.834 -5.496 1.00 94.81 114 VAL A C 1
ATOM 837 O O . VAL A 1 114 ? 14.933 4.593 -4.894 1.00 94.81 114 VAL A O 1
ATOM 840 N N . ILE A 1 115 ? 16.403 2.887 -4.869 1.00 95.12 115 ILE A N 1
ATOM 841 C CA . ILE A 1 115 ? 16.359 2.686 -3.417 1.00 95.12 115 ILE A CA 1
ATOM 842 C C . ILE A 1 115 ? 16.973 3.888 -2.706 1.00 95.12 115 ILE A C 1
ATOM 844 O O . ILE A 1 115 ? 16.371 4.376 -1.753 1.00 95.12 115 ILE A O 1
ATOM 848 N N . LEU A 1 116 ? 18.116 4.399 -3.175 1.00 96.25 116 LEU A N 1
ATOM 849 C CA . LEU A 1 116 ? 18.759 5.581 -2.597 1.00 96.25 116 LEU A CA 1
ATOM 850 C C . LEU A 1 116 ? 17.832 6.799 -2.650 1.00 96.25 116 LEU A C 1
ATOM 852 O O . LEU A 1 116 ? 17.623 7.451 -1.628 1.00 96.25 116 LEU A O 1
ATOM 856 N N . VAL A 1 117 ? 17.228 7.070 -3.810 1.00 94.31 117 VAL A N 1
ATOM 857 C CA . VAL A 1 117 ? 16.294 8.191 -3.990 1.00 94.31 117 VAL A CA 1
ATOM 858 C C . VAL A 1 117 ? 15.061 8.015 -3.106 1.00 94.31 117 VAL A C 1
ATOM 860 O O . VAL A 1 117 ? 14.698 8.928 -2.369 1.00 94.31 117 VAL A O 1
ATOM 863 N N . CYS A 1 118 ? 14.433 6.838 -3.121 1.00 93.75 118 CYS A N 1
ATOM 864 C CA . CYS A 1 118 ? 13.249 6.587 -2.303 1.00 93.75 118 CYS A CA 1
ATOM 865 C C . CYS A 1 118 ? 13.563 6.703 -0.809 1.00 93.75 118 CYS A C 1
ATOM 867 O O . CYS A 1 118 ? 12.811 7.356 -0.093 1.00 93.75 118 CYS A O 1
ATOM 869 N N . ALA A 1 119 ? 14.676 6.125 -0.345 1.00 92.69 119 ALA A N 1
ATOM 870 C CA . ALA A 1 119 ? 15.114 6.192 1.047 1.00 92.69 119 ALA A CA 1
ATOM 871 C C . ALA A 1 119 ? 15.392 7.635 1.488 1.00 92.69 119 ALA A C 1
ATOM 873 O O . ALA A 1 119 ? 14.937 8.041 2.557 1.00 92.69 119 ALA A O 1
ATOM 874 N N . ALA A 1 120 ? 16.060 8.427 0.644 1.00 93.94 120 ALA A N 1
ATOM 875 C CA . ALA A 1 120 ? 16.313 9.838 0.910 1.00 93.94 120 ALA A CA 1
ATOM 876 C C . ALA A 1 120 ? 15.012 10.639 1.061 1.00 93.94 120 ALA A C 1
ATOM 878 O O . ALA A 1 120 ? 14.962 11.554 1.875 1.00 93.94 120 ALA A O 1
ATOM 879 N N . LEU A 1 121 ? 13.946 10.276 0.341 1.00 92.38 121 LEU A N 1
ATOM 880 C CA . LEU A 1 121 ? 12.660 10.983 0.346 1.00 92.38 121 LEU A CA 1
ATOM 881 C C . LEU A 1 121 ? 11.641 10.447 1.371 1.00 92.38 121 LEU A C 1
ATOM 883 O O . LEU A 1 121 ? 10.575 11.042 1.521 1.00 92.38 121 LEU A O 1
ATOM 887 N N . VAL A 1 122 ? 11.946 9.381 2.129 1.00 89.62 122 VAL A N 1
ATOM 888 C CA . VAL A 1 122 ? 11.014 8.801 3.130 1.00 89.62 122 VAL A CA 1
ATOM 889 C C . VAL A 1 122 ? 10.541 9.823 4.166 1.00 89.62 122 VAL A C 1
ATOM 891 O O . VAL A 1 122 ? 9.391 9.762 4.594 1.00 89.62 122 VAL A O 1
ATOM 894 N N . HIS A 1 123 ? 11.390 10.781 4.543 1.00 87.06 123 HIS A N 1
ATOM 895 C CA . HIS A 1 123 ? 11.041 11.825 5.511 1.00 87.06 123 HIS A CA 1
ATOM 896 C C . HIS A 1 123 ? 9.918 12.762 5.027 1.00 87.06 123 HIS A C 1
ATOM 898 O O . HIS A 1 123 ? 9.266 13.394 5.853 1.00 87.06 123 HIS A O 1
ATOM 904 N N . LEU A 1 124 ? 9.672 12.843 3.712 1.00 86.06 124 LEU A N 1
ATOM 905 C CA . LEU A 1 124 ? 8.599 13.656 3.135 1.00 86.06 124 LEU A CA 1
ATOM 906 C C . LEU A 1 124 ? 7.243 12.948 3.208 1.00 86.06 124 LEU A C 1
ATOM 908 O O . LEU A 1 124 ? 6.223 13.587 3.457 1.00 86.06 124 LEU A O 1
ATOM 912 N N . HIS A 1 125 ? 7.216 11.636 2.958 1.00 86.81 125 HIS A N 1
ATOM 913 C CA . HIS A 1 125 ? 5.992 10.841 3.014 1.00 86.81 125 HIS A CA 1
ATOM 914 C C . HIS A 1 125 ? 6.288 9.338 3.135 1.00 86.81 125 HIS A C 1
ATOM 916 O O . HIS A 1 125 ? 7.143 8.799 2.430 1.00 86.81 125 HIS A O 1
ATOM 922 N N . GLU A 1 126 ? 5.501 8.614 3.942 1.00 84.62 126 GLU A N 1
ATOM 923 C CA . GLU A 1 126 ? 5.675 7.165 4.151 1.00 84.62 126 GLU A CA 1
ATOM 924 C C . GLU A 1 126 ? 5.538 6.348 2.845 1.00 84.62 126 GLU A C 1
ATOM 926 O O . GLU A 1 126 ? 6.091 5.249 2.724 1.00 84.62 126 GLU A O 1
ATOM 931 N N . SER A 1 127 ? 4.864 6.899 1.827 1.00 88.69 127 SER A N 1
ATOM 932 C CA . SER A 1 127 ? 4.671 6.229 0.532 1.00 88.69 127 SER A CA 1
ATOM 933 C C . SER A 1 127 ? 5.970 5.999 -0.225 1.00 88.69 127 SER A C 1
ATOM 935 O O . SER A 1 127 ? 6.031 5.043 -0.992 1.00 88.69 127 SER A O 1
ATOM 937 N N . PHE A 1 128 ? 7.020 6.794 0.011 1.00 90.38 128 PHE A N 1
ATOM 938 C CA . PHE A 1 128 ? 8.318 6.583 -0.638 1.00 90.38 128 PHE A CA 1
ATOM 939 C C . PHE A 1 128 ? 8.955 5.250 -0.240 1.00 90.38 128 PHE A C 1
ATOM 941 O O . PHE A 1 128 ? 9.600 4.604 -1.063 1.00 90.38 128 PHE A O 1
ATOM 948 N N . ARG A 1 129 ? 8.693 4.761 0.979 1.00 91.44 129 ARG A N 1
ATOM 949 C CA . ARG A 1 129 ? 9.133 3.426 1.404 1.00 91.44 129 ARG A CA 1
ATOM 950 C C . ARG A 1 129 ? 8.462 2.325 0.577 1.00 91.44 129 ARG A C 1
ATOM 952 O O . ARG A 1 129 ? 9.124 1.400 0.114 1.00 91.44 129 ARG A O 1
ATOM 959 N N . MET A 1 130 ? 7.152 2.448 0.356 1.00 91.56 130 MET A N 1
ATOM 960 C CA . MET A 1 130 ? 6.392 1.519 -0.490 1.00 91.56 130 MET A CA 1
ATOM 961 C C . MET A 1 130 ? 6.750 1.658 -1.976 1.00 91.56 130 MET A C 1
ATOM 963 O O . MET A 1 130 ? 6.754 0.657 -2.696 1.00 91.56 130 MET A O 1
ATOM 967 N N . ALA A 1 131 ? 7.082 2.870 -2.425 1.00 94.12 131 ALA A N 1
ATOM 968 C CA . ALA A 1 131 ? 7.548 3.137 -3.780 1.00 94.12 131 ALA A CA 1
ATOM 969 C C . ALA A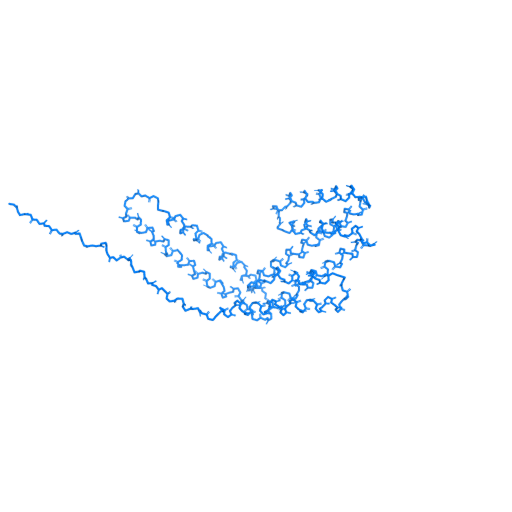 1 131 ? 8.883 2.453 -4.057 1.00 94.12 131 ALA A C 1
ATOM 971 O O . ALA A 1 131 ? 8.976 1.722 -5.038 1.00 94.12 131 ALA A O 1
ATOM 972 N N . GLY A 1 132 ? 9.863 2.582 -3.158 1.00 94.44 132 GLY A N 1
ATOM 973 C CA . GLY A 1 132 ? 11.150 1.896 -3.282 1.00 94.44 132 GLY A CA 1
ATOM 974 C C . GLY A 1 132 ? 10.996 0.376 -3.346 1.00 94.44 132 GLY A C 1
ATOM 975 O O . GLY A 1 132 ? 11.558 -0.261 -4.232 1.00 94.44 132 GLY A O 1
ATOM 976 N N . MET A 1 133 ? 10.159 -0.205 -2.475 1.00 94.06 133 MET A N 1
ATOM 977 C CA . MET A 1 133 ? 9.850 -1.641 -2.515 1.00 94.06 133 MET A CA 1
ATOM 978 C C . MET A 1 133 ? 9.204 -2.053 -3.847 1.00 94.06 133 MET A C 1
ATOM 980 O O . MET A 1 133 ? 9.591 -3.056 -4.440 1.00 94.06 133 MET A O 1
ATOM 984 N N . THR A 1 134 ? 8.215 -1.296 -4.327 1.00 93.75 134 THR A N 1
ATOM 985 C CA . THR A 1 134 ? 7.507 -1.629 -5.571 1.00 93.75 134 THR A CA 1
ATOM 986 C C . THR A 1 134 ? 8.418 -1.476 -6.790 1.00 93.75 134 THR A C 1
ATOM 988 O O . THR A 1 134 ? 8.429 -2.363 -7.641 1.00 93.75 134 THR A O 1
ATOM 991 N N . ALA A 1 135 ? 9.210 -0.402 -6.852 1.00 94.31 135 ALA A N 1
ATOM 992 C CA . ALA A 1 135 ? 10.176 -0.162 -7.919 1.00 94.31 135 ALA A CA 1
ATOM 993 C C . ALA A 1 135 ? 11.227 -1.271 -7.978 1.00 94.31 135 ALA A C 1
ATOM 995 O O . ALA A 1 135 ? 11.488 -1.799 -9.053 1.00 94.31 135 ALA A O 1
ATOM 996 N N . ALA A 1 136 ? 11.763 -1.684 -6.826 1.00 93.81 136 ALA A N 1
ATOM 997 C CA . ALA A 1 136 ? 12.705 -2.794 -6.744 1.00 93.81 136 ALA A CA 1
ATOM 998 C C . ALA A 1 136 ? 12.122 -4.086 -7.329 1.00 93.81 136 ALA A C 1
ATOM 1000 O O . ALA A 1 136 ? 12.781 -4.762 -8.113 1.00 93.81 136 ALA A O 1
ATOM 1001 N N . ILE A 1 137 ? 10.867 -4.407 -6.998 1.00 91.44 137 ILE A N 1
ATOM 1002 C CA . ILE A 1 137 ? 10.203 -5.606 -7.524 1.00 91.44 137 ILE A CA 1
ATOM 1003 C C . ILE A 1 137 ? 9.996 -5.505 -9.037 1.00 91.44 137 ILE A C 1
ATOM 1005 O O . ILE A 1 137 ? 10.198 -6.489 -9.740 1.00 91.44 137 ILE A O 1
ATOM 1009 N N . ILE A 1 138 ? 9.622 -4.333 -9.550 1.00 91.75 138 ILE A N 1
ATOM 1010 C CA . ILE A 1 138 ? 9.438 -4.131 -10.992 1.00 91.75 138 ILE A CA 1
ATOM 1011 C C . ILE A 1 138 ? 10.764 -4.209 -11.738 1.00 91.75 138 ILE A C 1
ATOM 1013 O O . ILE A 1 138 ? 10.804 -4.841 -12.781 1.00 91.75 138 ILE A O 1
ATOM 1017 N N . ILE A 1 139 ? 11.851 -3.662 -11.199 1.00 91.69 139 ILE A N 1
ATOM 1018 C CA . ILE A 1 139 ? 13.175 -3.786 -11.819 1.00 91.69 139 ILE A CA 1
ATOM 1019 C C . ILE A 1 139 ? 13.610 -5.260 -11.845 1.00 91.69 139 ILE A C 1
ATOM 1021 O O . ILE A 1 139 ? 13.963 -5.770 -12.900 1.00 91.69 139 ILE A O 1
ATOM 1025 N N . LEU A 1 140 ? 13.511 -5.969 -10.715 1.00 89.62 140 LEU A N 1
ATOM 1026 C CA . LEU A 1 140 ? 14.012 -7.345 -10.578 1.00 89.62 140 LEU A CA 1
ATOM 1027 C C . LEU A 1 140 ? 13.162 -8.409 -11.290 1.00 89.62 140 LEU A C 1
ATOM 1029 O O . LEU A 1 140 ? 13.694 -9.403 -11.783 1.00 89.62 140 LEU A O 1
ATOM 1033 N N . MET A 1 141 ? 11.835 -8.253 -11.286 1.00 86.88 141 MET A N 1
ATOM 1034 C CA . MET A 1 141 ? 10.914 -9.227 -11.888 1.00 86.88 141 MET A CA 1
ATOM 1035 C C . MET A 1 141 ? 10.394 -8.778 -13.253 1.00 86.88 141 MET A C 1
ATOM 1037 O O . MET A 1 141 ? 10.158 -9.618 -14.113 1.00 86.88 141 MET A O 1
ATOM 1041 N N . GLY A 1 142 ? 10.236 -7.472 -13.476 1.00 81.19 142 GLY A N 1
ATOM 1042 C CA . GLY A 1 142 ? 9.799 -6.924 -14.760 1.00 81.19 142 GLY A CA 1
ATOM 1043 C C . GLY A 1 142 ? 10.873 -7.018 -15.844 1.00 81.19 142 GLY A C 1
ATOM 1044 O O . GLY A 1 142 ? 10.514 -7.199 -17.003 1.00 81.19 142 GLY A O 1
ATOM 1045 N N . GLY A 1 143 ? 12.166 -7.004 -15.488 1.00 73.62 143 GLY A N 1
ATOM 1046 C CA . GLY A 1 143 ? 13.262 -7.277 -16.433 1.00 73.62 143 GLY A CA 1
ATOM 1047 C C . GLY A 1 143 ? 13.210 -8.681 -17.058 1.00 73.62 143 GLY A C 1
ATOM 1048 O O . GLY A 1 143 ? 13.735 -8.896 -18.144 1.00 73.62 143 GLY A O 1
ATOM 1049 N N . GLN A 1 144 ? 12.512 -9.624 -16.414 1.00 76.56 144 GLN A N 1
ATOM 1050 C CA . GLN A 1 144 ? 12.293 -10.985 -16.923 1.00 76.56 144 GLN A CA 1
ATOM 1051 C C . GLN A 1 144 ? 11.002 -11.127 -17.744 1.00 76.56 144 GLN A C 1
ATOM 1053 O O . GLN A 1 144 ? 10.738 -12.198 -18.284 1.00 76.56 144 GLN A O 1
ATOM 1058 N N . SER A 1 145 ? 10.167 -10.085 -17.797 1.00 76.50 145 SER A N 1
ATOM 1059 C CA . SER A 1 145 ? 8.907 -10.095 -18.542 1.00 76.50 145 SER A CA 1
ATOM 1060 C C . SER A 1 145 ? 9.094 -9.531 -19.948 1.00 76.50 145 SER A C 1
ATOM 1062 O O . SER A 1 145 ? 9.847 -8.577 -20.130 1.00 76.50 145 SER A O 1
ATOM 1064 N N . ASP A 1 146 ? 8.350 -10.060 -20.923 1.00 75.31 146 ASP A N 1
ATOM 1065 C CA . ASP A 1 146 ? 8.379 -9.563 -22.308 1.00 75.31 146 ASP A CA 1
ATOM 1066 C C . ASP A 1 146 ? 7.967 -8.082 -22.404 1.00 75.31 146 ASP A C 1
ATOM 1068 O O . ASP A 1 146 ? 8.426 -7.355 -23.285 1.00 75.31 146 ASP A O 1
ATOM 1072 N N . ASN A 1 147 ? 7.115 -7.621 -21.477 1.00 86.94 147 ASN A N 1
ATOM 1073 C CA . ASN A 1 147 ? 6.676 -6.234 -21.384 1.00 86.94 147 ASN A CA 1
ATOM 1074 C C . ASN A 1 147 ? 6.591 -5.754 -19.923 1.00 86.94 147 ASN A C 1
ATOM 1076 O O . ASN A 1 147 ? 5.604 -5.980 -19.216 1.00 86.94 147 ASN A O 1
ATOM 1080 N N . TYR A 1 148 ? 7.613 -5.013 -19.488 1.00 86.38 148 TYR A N 1
ATOM 1081 C CA . TYR A 1 148 ? 7.686 -4.454 -18.136 1.00 86.38 148 TYR A CA 1
ATOM 1082 C C . TYR A 1 148 ? 6.570 -3.441 -17.827 1.00 86.38 148 TYR A C 1
ATOM 1084 O O . TYR A 1 148 ? 6.234 -3.247 -16.655 1.00 86.38 148 TYR A O 1
ATOM 1092 N N . LEU A 1 149 ? 5.982 -2.793 -18.844 1.00 89.81 149 LEU A N 1
ATOM 1093 C CA . LEU A 1 149 ? 4.852 -1.878 -18.655 1.00 89.81 149 LEU A CA 1
ATOM 1094 C C . LEU A 1 149 ? 3.586 -2.646 -18.283 1.00 89.81 149 LEU A C 1
ATOM 1096 O O . LEU A 1 149 ? 2.899 -2.253 -17.340 1.00 89.81 149 LEU A O 1
ATOM 1100 N N . ASP A 1 150 ? 3.322 -3.765 -18.960 1.00 90.12 150 ASP A N 1
ATOM 1101 C CA . ASP A 1 150 ? 2.184 -4.632 -18.642 1.00 90.12 150 ASP A CA 1
ATOM 1102 C C . ASP A 1 150 ? 2.350 -5.238 -17.247 1.00 90.12 150 ASP A C 1
ATOM 1104 O O . ASP A 1 150 ? 1.401 -5.267 -16.463 1.00 90.12 150 ASP A O 1
ATOM 1108 N N . PHE A 1 151 ? 3.575 -5.631 -16.885 1.00 90.12 151 PHE A N 1
ATOM 1109 C CA . PHE A 1 151 ? 3.894 -6.102 -15.538 1.00 90.12 151 PHE A CA 1
ATOM 1110 C C . PHE A 1 151 ? 3.627 -5.031 -14.467 1.00 90.12 151 PHE A C 1
ATOM 1112 O O . PHE A 1 151 ? 2.985 -5.302 -13.447 1.00 90.12 151 PHE A O 1
ATOM 1119 N N . ALA A 1 152 ? 4.091 -3.798 -14.691 1.00 91.56 152 ALA A N 1
ATOM 1120 C CA . ALA A 1 152 ? 3.876 -2.682 -13.773 1.00 91.56 152 ALA A CA 1
ATOM 1121 C C . ALA A 1 152 ? 2.384 -2.320 -13.643 1.00 91.56 152 ALA A C 1
ATOM 1123 O O . ALA A 1 152 ? 1.898 -2.093 -12.529 1.00 91.56 152 ALA A O 1
ATOM 1124 N N . ALA A 1 153 ? 1.648 -2.317 -14.758 1.00 92.19 153 ALA A N 1
ATOM 1125 C CA . ALA A 1 153 ? 0.214 -2.053 -14.791 1.00 92.19 153 ALA A CA 1
ATOM 1126 C C . ALA A 1 153 ? -0.580 -3.145 -14.064 1.00 92.19 153 ALA A C 1
ATOM 1128 O O . ALA A 1 153 ? -1.372 -2.830 -13.173 1.00 92.19 153 ALA A O 1
ATOM 1129 N N . ALA A 1 154 ? -0.326 -4.421 -14.373 1.00 91.62 154 ALA A N 1
ATOM 1130 C CA . ALA A 1 154 ? -0.957 -5.559 -13.705 1.00 91.62 154 ALA A CA 1
ATOM 1131 C C . ALA A 1 154 ? -0.778 -5.475 -12.186 1.00 91.62 154 ALA A C 1
ATOM 1133 O O . ALA A 1 154 ? -1.744 -5.581 -11.430 1.00 91.62 154 ALA A O 1
ATOM 1134 N N . ARG A 1 155 ? 0.439 -5.155 -11.737 1.00 91.38 155 ARG A N 1
ATOM 1135 C CA . ARG A 1 155 ? 0.755 -4.989 -10.318 1.00 91.38 155 ARG A CA 1
ATOM 1136 C C . ARG A 1 155 ? -0.025 -3.851 -9.658 1.00 91.38 155 ARG A C 1
ATOM 1138 O O . ARG A 1 155 ? -0.487 -3.999 -8.526 1.00 91.38 155 ARG A O 1
ATOM 1145 N N . PHE A 1 156 ? -0.186 -2.719 -10.344 1.00 94.25 156 PHE A N 1
ATOM 1146 C CA . PHE A 1 156 ? -1.006 -1.613 -9.848 1.00 94.25 156 PHE A CA 1
ATOM 1147 C C . PHE A 1 156 ? -2.476 -2.029 -9.695 1.00 94.25 156 PHE A C 1
ATOM 1149 O O . PHE A 1 156 ? -3.075 -1.770 -8.649 1.00 94.25 156 PHE A O 1
ATOM 1156 N N . PHE A 1 157 ? -3.039 -2.735 -10.680 1.00 94.69 157 PHE A N 1
ATOM 1157 C CA . PHE A 1 157 ? -4.418 -3.231 -10.619 1.00 94.69 157 PHE A CA 1
ATOM 1158 C C . PHE A 1 157 ? -4.629 -4.276 -9.522 1.00 94.69 157 PHE A C 1
ATOM 1160 O O . PHE A 1 157 ? -5.611 -4.194 -8.786 1.00 94.69 157 PHE A O 1
ATOM 1167 N N . GLU A 1 158 ? -3.703 -5.217 -9.345 1.00 94.62 158 GLU A N 1
ATOM 1168 C CA . GLU A 1 158 ? -3.765 -6.225 -8.278 1.00 94.62 158 GLU A CA 1
ATOM 1169 C C . GLU A 1 158 ? -3.793 -5.582 -6.890 1.00 94.62 158 GLU A C 1
ATOM 1171 O O . GLU A 1 158 ? -4.614 -5.941 -6.040 1.00 94.62 158 GLU A O 1
ATOM 1176 N N . ILE A 1 159 ? -2.927 -4.591 -6.664 1.00 95.81 159 ILE A N 1
ATOM 1177 C CA . ILE A 1 159 ? -2.893 -3.840 -5.407 1.00 95.81 159 ILE A CA 1
ATOM 1178 C C . ILE A 1 159 ? -4.174 -3.015 -5.247 1.00 95.81 159 ILE A C 1
ATOM 1180 O O . ILE A 1 159 ? -4.764 -3.020 -4.165 1.00 95.81 159 ILE A O 1
ATOM 1184 N N . GLY A 1 160 ? -4.650 -2.386 -6.324 1.00 96.50 160 GLY A N 1
ATOM 1185 C CA . GLY A 1 160 ? -5.927 -1.675 -6.381 1.00 96.50 160 GLY A CA 1
ATOM 1186 C C . GLY A 1 160 ? -7.109 -2.531 -5.935 1.00 96.50 160 GLY A C 1
ATOM 1187 O O . GLY A 1 160 ? -7.852 -2.132 -5.038 1.00 96.50 160 GLY A O 1
ATOM 1188 N N . ILE A 1 161 ? -7.247 -3.734 -6.494 1.00 97.19 161 ILE A N 1
ATOM 1189 C CA . ILE A 1 161 ? -8.309 -4.685 -6.141 1.00 97.19 161 ILE A CA 1
ATOM 1190 C C . ILE A 1 161 ? -8.204 -5.084 -4.673 1.00 97.19 161 ILE A C 1
ATOM 1192 O O . ILE A 1 161 ? -9.198 -5.025 -3.952 1.00 97.19 161 ILE A O 1
ATOM 1196 N N . GLY A 1 162 ? -7.013 -5.455 -4.200 1.00 97.25 162 GLY A N 1
ATOM 1197 C CA . GLY A 1 162 ? -6.842 -5.856 -2.805 1.00 97.25 162 GLY A CA 1
ATOM 1198 C C . GLY A 1 162 ? -7.175 -4.735 -1.816 1.00 97.25 162 GLY A C 1
ATOM 1199 O O . GLY A 1 162 ? -7.851 -4.977 -0.816 1.00 97.25 162 GLY A O 1
ATOM 1200 N N . VAL A 1 163 ? -6.764 -3.496 -2.111 1.00 97.31 163 VAL A N 1
ATOM 1201 C CA . VAL A 1 163 ? -7.129 -2.311 -1.317 1.00 97.31 163 VAL A CA 1
ATOM 1202 C C . VAL A 1 163 ? -8.642 -2.089 -1.353 1.00 97.31 163 VAL A C 1
ATOM 1204 O O . VAL A 1 163 ? -9.255 -1.942 -0.298 1.00 97.31 163 VAL A O 1
ATOM 1207 N N . ALA A 1 164 ? -9.262 -2.109 -2.535 1.00 97.19 164 ALA A N 1
ATOM 1208 C CA . ALA A 1 164 ? -10.699 -1.891 -2.690 1.00 97.19 164 ALA A CA 1
ATOM 1209 C C . ALA A 1 164 ? -11.525 -2.928 -1.915 1.00 97.19 164 ALA A C 1
ATOM 1211 O O . ALA A 1 164 ? -12.437 -2.562 -1.175 1.00 97.19 164 ALA A O 1
ATOM 1212 N N . VAL A 1 165 ? -11.166 -4.211 -2.013 1.00 97.62 165 VAL A N 1
ATOM 1213 C CA . VAL A 1 165 ? -11.834 -5.298 -1.284 1.00 97.62 165 VAL A CA 1
ATOM 1214 C C . VAL A 1 165 ? -11.651 -5.143 0.224 1.00 97.62 165 VAL A C 1
ATOM 1216 O O . VAL A 1 165 ? -12.622 -5.274 0.968 1.00 97.62 165 VAL A O 1
ATOM 1219 N N . ALA A 1 166 ? -10.443 -4.819 0.694 1.00 96.00 166 ALA A N 1
ATOM 1220 C CA . ALA A 1 166 ? -10.199 -4.608 2.119 1.00 96.00 166 ALA A CA 1
ATOM 1221 C C . ALA A 1 166 ? -11.046 -3.459 2.682 1.00 96.00 166 ALA A C 1
ATOM 1223 O O . ALA A 1 166 ? -11.647 -3.602 3.745 1.00 96.00 166 ALA A O 1
ATOM 1224 N N . LEU A 1 167 ? -11.141 -2.342 1.955 1.00 93.56 167 LEU A N 1
ATOM 1225 C CA . LEU A 1 167 ? -11.961 -1.198 2.355 1.00 93.56 167 LEU A CA 1
ATOM 1226 C C . LEU A 1 167 ? -13.455 -1.519 2.309 1.00 93.56 167 LEU A C 1
ATOM 1228 O O . LEU A 1 167 ? -14.169 -1.173 3.249 1.00 93.56 167 LEU A O 1
ATOM 1232 N N . ALA A 1 168 ? -13.918 -2.227 1.276 1.00 93.94 168 ALA A N 1
ATOM 1233 C CA . ALA A 1 168 ? -15.305 -2.669 1.169 1.00 93.94 168 ALA A CA 1
ATOM 1234 C C . ALA A 1 168 ? -15.693 -3.555 2.359 1.00 93.94 168 ALA A C 1
ATOM 1236 O O . ALA A 1 168 ? -16.686 -3.288 3.031 1.00 93.94 168 ALA A O 1
ATOM 1237 N N . TYR A 1 169 ? -14.875 -4.554 2.693 1.00 94.25 169 TYR A N 1
ATOM 1238 C CA . TYR A 1 169 ? -15.121 -5.409 3.854 1.00 94.25 169 TYR A CA 1
ATOM 1239 C C . TYR A 1 169 ? -15.012 -4.647 5.177 1.00 94.25 169 TYR A C 1
ATOM 1241 O O . TYR A 1 169 ? -15.819 -4.878 6.074 1.00 94.25 169 TYR A O 1
ATOM 1249 N N . SER A 1 170 ? -14.064 -3.718 5.317 1.00 89.31 170 SER A N 1
ATOM 1250 C CA . SER A 1 170 ? -13.957 -2.881 6.518 1.00 89.31 170 SER A CA 1
ATOM 1251 C C . SER A 1 170 ? -15.149 -1.946 6.717 1.00 89.31 170 SER A C 1
ATOM 1253 O O . SER A 1 170 ? -15.505 -1.682 7.864 1.00 89.31 170 SER A O 1
ATOM 1255 N N . ALA A 1 171 ? -15.781 -1.483 5.637 1.00 86.69 171 ALA A N 1
ATOM 1256 C CA . ALA A 1 171 ? -16.966 -0.632 5.696 1.00 86.69 171 ALA A CA 1
ATOM 1257 C C . ALA A 1 171 ? -18.272 -1.429 5.870 1.00 86.69 171 ALA A C 1
ATOM 1259 O O . ALA A 1 171 ? -19.164 -0.990 6.593 1.00 86.69 171 ALA A O 1
ATOM 1260 N N . LEU A 1 172 ? -18.390 -2.594 5.224 1.00 86.94 172 LEU A N 1
ATOM 1261 C CA . LEU A 1 172 ? -19.639 -3.360 5.149 1.00 86.94 172 LEU A CA 1
ATOM 1262 C C . LEU A 1 172 ? -19.762 -4.440 6.233 1.00 86.94 172 LEU A C 1
ATOM 1264 O O . LEU A 1 172 ? -20.862 -4.682 6.731 1.00 86.94 172 LEU A O 1
ATOM 1268 N N . LEU A 1 173 ? -18.662 -5.097 6.618 1.00 81.31 173 LEU A N 1
ATOM 1269 C CA . LEU A 1 173 ? -18.695 -6.273 7.489 1.00 81.31 173 LEU A CA 1
ATOM 1270 C C . LEU A 1 173 ? -18.216 -5.932 8.910 1.00 81.31 173 LEU A C 1
ATOM 1272 O O . LEU A 1 173 ? -17.020 -5.796 9.164 1.00 81.31 173 LEU A O 1
ATOM 1276 N N . TRP A 1 174 ? -19.166 -5.815 9.847 1.00 76.62 174 TRP A N 1
ATOM 1277 C CA . TRP A 1 174 ? -18.948 -5.372 11.238 1.00 76.62 174 TRP A CA 1
ATOM 1278 C C . TRP A 1 174 ? -18.094 -4.097 11.338 1.00 76.62 174 TRP A C 1
ATOM 1280 O O . TRP A 1 174 ? -16.976 -4.146 11.864 1.00 76.62 174 TRP A O 1
ATOM 1290 N N . PRO A 1 175 ? -18.603 -2.950 10.853 1.00 68.88 175 PRO A N 1
ATOM 1291 C CA . PRO A 1 175 ? -17.869 -1.696 10.915 1.00 68.88 175 PRO A CA 1
ATOM 1292 C C . PRO A 1 175 ? -17.571 -1.321 12.372 1.00 68.88 175 PRO A C 1
ATOM 1294 O O . PRO A 1 175 ? -18.466 -1.007 13.159 1.00 68.88 175 PRO A O 1
ATOM 1297 N N . SER A 1 176 ? -16.288 -1.343 12.726 1.00 64.62 176 SER A N 1
ATOM 1298 C CA . SER A 1 176 ? -15.761 -0.685 13.918 1.00 64.62 176 SER A CA 1
ATOM 1299 C C . SER A 1 176 ? -15.709 0.809 13.592 1.00 64.62 176 SER A C 1
ATOM 1301 O O . SER A 1 176 ? -14.833 1.277 12.866 1.00 64.62 176 SER A O 1
ATOM 1303 N N . ARG A 1 177 ? -16.733 1.552 14.030 1.00 61.44 177 ARG A N 1
ATOM 1304 C CA . ARG A 1 177 ? -16.784 3.008 13.841 1.00 61.44 177 ARG A CA 1
ATOM 1305 C C . ARG A 1 177 ? -15.726 3.654 14.730 1.00 61.44 177 ARG A C 1
ATOM 1307 O O . ARG A 1 177 ? -15.698 3.376 15.935 1.00 61.44 177 ARG A O 1
ATOM 1314 N N . ALA A 1 178 ? -14.901 4.542 14.172 1.00 55.16 178 ALA A N 1
ATOM 1315 C CA . ALA A 1 178 ? -13.825 5.207 14.906 1.00 55.16 178 ALA A CA 1
ATOM 1316 C C . ALA A 1 178 ? -14.347 5.962 16.140 1.00 55.16 178 ALA A C 1
ATOM 1318 O O . ALA A 1 178 ? -13.663 6.019 17.155 1.00 55.16 178 ALA A O 1
ATOM 1319 N N . GLY A 1 179 ? -15.598 6.441 16.114 1.00 56.41 179 GLY A N 1
ATOM 1320 C CA . GLY A 1 179 ? -16.252 7.071 17.266 1.00 56.41 179 GLY A CA 1
ATOM 1321 C C . GLY A 1 179 ? -16.363 6.185 18.519 1.00 56.41 179 GLY A C 1
ATOM 1322 O O . GLY A 1 179 ? -16.258 6.698 19.633 1.00 56.41 179 GLY A O 1
ATOM 1323 N N . LEU A 1 180 ? -16.518 4.862 18.376 1.00 57.94 180 LEU A N 1
ATOM 1324 C CA . LEU A 1 180 ? -16.501 3.942 19.523 1.00 57.94 180 LEU A CA 1
ATOM 1325 C C . LEU A 1 180 ? -15.080 3.772 20.078 1.00 57.94 180 LEU A C 1
ATOM 1327 O O . LEU A 1 180 ? -14.880 3.852 21.286 1.00 57.94 180 LEU A O 1
ATOM 1331 N N . HIS A 1 181 ? -14.090 3.632 19.196 1.00 57.19 181 HIS A N 1
ATOM 1332 C CA . HIS A 1 181 ? -12.684 3.504 19.585 1.00 57.19 181 HIS A CA 1
ATOM 1333 C C . HIS A 1 181 ? -12.116 4.804 20.169 1.00 57.19 181 HIS A C 1
ATOM 1335 O O . HIS A 1 181 ? -11.288 4.752 21.072 1.00 57.19 181 HIS A O 1
ATOM 1341 N N . LEU A 1 182 ? -12.589 5.967 19.711 1.00 57.06 182 LEU A N 1
ATOM 1342 C CA . LEU A 1 182 ? -12.270 7.266 20.295 1.00 57.06 182 LEU A CA 1
ATOM 1343 C C . LEU A 1 182 ? -12.862 7.394 21.701 1.00 57.06 182 LEU A C 1
ATOM 1345 O O . LEU A 1 182 ? -12.167 7.845 22.601 1.00 57.06 182 LEU A O 1
ATOM 1349 N N . ARG A 1 183 ? -14.113 6.967 21.923 1.00 59.66 183 ARG A N 1
ATOM 1350 C CA . ARG A 1 183 ? -14.719 6.959 23.267 1.00 59.66 183 ARG A CA 1
ATOM 1351 C C . ARG A 1 183 ? -13.949 6.064 24.236 1.00 59.66 183 ARG A C 1
ATOM 1353 O O . ARG A 1 183 ? -13.661 6.487 25.353 1.00 59.66 183 ARG A O 1
ATOM 1360 N N . GLU A 1 184 ? -13.580 4.862 23.804 1.00 61.09 184 GLU A N 1
ATOM 1361 C CA . GLU A 1 184 ? -12.742 3.957 24.599 1.00 61.09 184 GLU A CA 1
ATOM 1362 C C . GLU A 1 184 ? -11.336 4.526 24.828 1.00 61.09 184 GLU A C 1
ATOM 1364 O O . GLU A 1 184 ? -10.812 4.447 25.937 1.00 61.09 184 GLU A O 1
ATOM 1369 N N . GLY A 1 185 ? -10.737 5.137 23.805 1.00 59.72 185 GLY A N 1
ATOM 1370 C CA . GLY A 1 185 ? -9.433 5.786 23.891 1.00 59.72 185 GLY A CA 1
ATOM 1371 C C . GLY A 1 185 ? -9.424 6.963 24.866 1.00 59.72 185 GLY A C 1
ATOM 1372 O O . GLY A 1 185 ? -8.545 7.044 25.722 1.00 59.72 185 GLY A O 1
ATOM 1373 N N . VAL A 1 186 ? -10.430 7.841 24.805 1.00 66.88 186 VAL A N 1
ATOM 1374 C CA . VAL A 1 186 ? -10.606 8.968 25.737 1.00 66.88 186 VAL A CA 1
ATOM 1375 C C . VAL A 1 186 ? -10.818 8.465 27.164 1.00 66.88 186 VAL A C 1
ATOM 1377 O O . VAL A 1 186 ? -10.199 8.987 28.085 1.00 66.88 186 VAL A O 1
ATOM 1380 N N . SER A 1 187 ? -11.629 7.420 27.356 1.00 71.19 187 SER A N 1
ATOM 1381 C CA . SER A 1 187 ? -11.810 6.801 28.675 1.00 71.19 187 SER A CA 1
ATOM 1382 C C . SER A 1 187 ? -10.493 6.253 29.233 1.00 71.19 187 SER A C 1
ATOM 1384 O O . SER A 1 187 ? -10.192 6.490 30.400 1.00 71.19 187 SER A O 1
ATOM 1386 N N . ARG A 1 188 ? -9.672 5.592 28.406 1.00 65.56 188 ARG A N 1
ATOM 1387 C CA . ARG A 1 188 ? -8.338 5.126 28.818 1.00 65.56 188 ARG A CA 1
ATOM 1388 C C . ARG A 1 188 ? -7.390 6.275 29.142 1.00 65.56 188 ARG A C 1
ATOM 1390 O O . ARG A 1 188 ? -6.742 6.201 30.171 1.00 65.56 188 ARG A O 1
ATOM 1397 N N . ALA A 1 189 ? -7.368 7.350 28.351 1.00 66.44 189 ALA A N 1
ATOM 1398 C CA . ALA A 1 189 ? -6.551 8.526 28.674 1.00 66.44 189 ALA A CA 1
ATOM 1399 C C . ALA A 1 189 ? -6.920 9.134 30.029 1.00 66.44 189 ALA A C 1
ATOM 1401 O O . ALA A 1 189 ? -6.028 9.462 30.797 1.00 66.44 189 ALA A O 1
ATOM 1402 N N . LEU A 1 190 ? -8.214 9.242 30.346 1.00 74.75 190 LEU A N 1
ATOM 1403 C CA . LEU A 1 190 ? -8.660 9.748 31.647 1.00 74.75 190 LEU A CA 1
ATOM 1404 C C . LEU A 1 190 ? -8.227 8.832 32.803 1.00 74.75 190 LEU A C 1
ATOM 1406 O O . LEU A 1 190 ? -7.846 9.328 33.860 1.00 74.75 190 LEU A O 1
ATOM 1410 N N . HIS A 1 191 ? -8.262 7.511 32.609 1.00 76.81 191 HIS A N 1
ATOM 1411 C CA . HIS A 1 191 ? -7.776 6.552 33.605 1.00 76.81 191 HIS A CA 1
ATOM 1412 C C . HIS A 1 191 ? -6.250 6.577 33.758 1.00 76.81 191 HIS A C 1
ATOM 1414 O O . HIS A 1 191 ? -5.771 6.556 34.889 1.00 76.81 191 HIS A O 1
ATOM 1420 N N . ASP A 1 192 ? -5.502 6.664 32.657 1.00 67.06 192 ASP A N 1
ATOM 1421 C CA . ASP A 1 192 ? -4.038 6.767 32.663 1.00 67.06 192 ASP A CA 1
ATOM 1422 C C . ASP A 1 192 ? -3.590 8.081 33.330 1.00 67.06 192 ASP A C 1
ATOM 1424 O O . ASP A 1 192 ? -2.652 8.091 34.123 1.00 67.06 192 ASP A O 1
ATOM 1428 N N . GLU A 1 193 ? -4.298 9.185 33.075 1.00 71.25 193 GLU A N 1
ATOM 1429 C CA . GLU A 1 193 ? -4.028 10.495 33.679 1.00 71.25 193 GLU A CA 1
ATOM 1430 C C . GLU A 1 193 ? -4.347 10.488 35.185 1.00 71.25 193 GLU A C 1
ATOM 1432 O O . GLU A 1 193 ? -3.553 10.976 35.989 1.00 71.25 193 GLU A O 1
ATOM 1437 N N . ALA A 1 194 ? -5.444 9.842 35.601 1.00 77.94 194 ALA A N 1
ATOM 1438 C CA . ALA A 1 194 ? -5.755 9.629 37.017 1.00 77.94 194 ALA A CA 1
ATOM 1439 C C . ALA A 1 194 ? -4.718 8.734 37.722 1.00 77.94 194 ALA A C 1
ATOM 1441 O O . ALA A 1 194 ? -4.325 9.026 38.853 1.00 77.94 194 ALA A O 1
ATOM 1442 N N . ALA A 1 195 ? -4.249 7.674 37.057 1.00 72.25 195 ALA A N 1
ATOM 1443 C CA . ALA A 1 195 ? -3.203 6.798 37.576 1.00 72.25 195 ALA A CA 1
ATOM 1444 C C . ALA A 1 195 ? -1.875 7.554 37.741 1.00 72.25 195 ALA A C 1
ATOM 1446 O O . ALA A 1 195 ? -1.259 7.481 38.803 1.00 72.25 195 ALA A O 1
ATOM 1447 N N . PHE A 1 196 ? -1.483 8.357 36.751 1.00 70.88 196 PHE A N 1
ATOM 1448 C CA . PHE A 1 196 ? -0.292 9.201 36.825 1.00 70.88 196 PHE A CA 1
ATOM 1449 C C . PHE A 1 196 ? -0.358 10.191 37.996 1.00 70.88 196 PHE A C 1
ATOM 1451 O O . PHE A 1 196 ? 0.573 10.261 38.797 1.00 70.88 196 PHE A O 1
ATOM 1458 N N . TYR A 1 197 ? -1.480 10.899 38.167 1.00 74.88 197 TYR A N 1
ATOM 1459 C CA . TYR A 1 197 ? -1.649 11.808 39.303 1.00 74.88 197 TYR A CA 1
ATOM 1460 C C . TYR A 1 197 ? -1.660 11.086 40.653 1.00 74.88 197 TYR A C 1
ATOM 1462 O O . TYR A 1 197 ? -1.144 11.632 41.624 1.00 74.88 197 TYR A O 1
ATOM 1470 N N . SER A 1 198 ? -2.195 9.864 40.731 1.00 74.38 198 SER A N 1
ATOM 1471 C CA . SER A 1 198 ? -2.134 9.068 41.962 1.00 74.38 198 SER A CA 1
ATOM 1472 C C . SER A 1 198 ? -0.699 8.684 42.337 1.00 74.38 198 SER A C 1
ATOM 1474 O O . SER A 1 198 ? -0.335 8.784 43.505 1.00 74.38 198 SER A O 1
ATOM 1476 N N . ILE A 1 199 ? 0.138 8.349 41.348 1.00 73.44 199 ILE A N 1
ATOM 1477 C CA . ILE A 1 199 ? 1.564 8.065 41.549 1.00 73.44 199 ILE A CA 1
ATOM 1478 C C . ILE A 1 199 ? 2.287 9.333 42.007 1.00 73.44 199 ILE A C 1
ATOM 1480 O O . ILE A 1 199 ? 2.988 9.292 43.009 1.00 73.44 199 ILE A O 1
ATOM 1484 N N . LEU A 1 200 ? 2.050 10.476 41.353 1.00 73.00 200 LEU A N 1
ATOM 1485 C CA . LEU A 1 200 ? 2.635 11.759 41.760 1.00 73.00 200 LEU A CA 1
ATOM 1486 C C . LEU A 1 200 ? 2.247 12.169 43.188 1.00 73.00 200 LEU A C 1
ATOM 1488 O O . LEU A 1 200 ? 3.078 12.708 43.914 1.00 73.00 200 LEU A O 1
ATOM 1492 N N . LEU A 1 201 ? 0.998 11.930 43.598 1.00 73.88 201 LEU A N 1
ATOM 1493 C CA . LEU A 1 201 ? 0.544 12.208 44.963 1.00 73.88 201 LEU A CA 1
ATOM 1494 C C . LEU A 1 201 ? 1.203 11.271 45.983 1.00 73.88 201 LEU A C 1
ATOM 1496 O O . LEU A 1 201 ? 1.616 11.747 47.034 1.00 73.88 201 LEU A O 1
ATOM 1500 N N . CYS A 1 202 ? 1.380 9.986 45.664 1.00 68.69 202 CYS A N 1
ATOM 1501 C CA . CYS A 1 202 ? 2.138 9.067 46.516 1.00 68.69 202 CYS A CA 1
ATOM 1502 C C . CYS A 1 202 ? 3.630 9.437 46.594 1.00 68.69 202 CYS A C 1
ATOM 1504 O O . CYS A 1 202 ? 4.193 9.457 47.682 1.00 68.69 202 CYS A O 1
ATOM 1506 N N . CYS A 1 203 ? 4.264 9.808 45.478 1.00 64.75 203 CYS A N 1
ATOM 1507 C CA . CYS A 1 203 ? 5.665 10.249 45.446 1.00 64.75 203 CYS A CA 1
ATOM 1508 C C . CYS A 1 203 ? 5.888 11.614 46.121 1.00 64.75 203 CYS A C 1
ATOM 1510 O O . CYS A 1 203 ? 7.009 11.952 46.469 1.00 64.75 203 CYS A O 1
ATOM 1512 N N . ARG A 1 204 ? 4.840 12.425 46.306 1.00 63.19 204 ARG A N 1
ATOM 1513 C CA . ARG A 1 204 ? 4.889 13.681 47.075 1.00 63.19 204 ARG A CA 1
ATOM 1514 C C . ARG A 1 204 ? 4.909 13.427 48.585 1.00 63.19 204 ARG A C 1
ATOM 1516 O O . ARG A 1 204 ? 5.418 14.268 49.321 1.00 63.19 204 ARG A O 1
ATOM 1523 N N . GLU A 1 205 ? 4.314 12.324 49.035 1.00 62.34 205 GLU A N 1
ATOM 1524 C CA . GLU A 1 205 ? 4.300 11.910 50.443 1.00 62.34 205 GLU A CA 1
ATOM 1525 C C . GLU A 1 205 ? 5.588 11.172 50.853 1.00 62.34 205 GLU A C 1
ATOM 1527 O O . GLU A 1 205 ? 5.913 11.160 52.040 1.00 62.34 205 GLU A O 1
ATOM 1532 N N . ASP A 1 206 ? 6.335 10.619 49.889 1.00 60.50 206 ASP A N 1
ATOM 1533 C CA . ASP A 1 206 ? 7.599 9.898 50.094 1.00 60.50 206 ASP A CA 1
ATOM 1534 C C . ASP A 1 206 ? 8.788 10.758 49.614 1.00 60.50 206 ASP A C 1
ATOM 1536 O O . ASP A 1 206 ? 8.960 11.041 48.430 1.00 60.50 206 ASP A O 1
ATOM 1540 N N . ASP A 1 207 ? 9.591 11.255 50.551 1.00 52.44 207 ASP A N 1
ATOM 1541 C CA . ASP A 1 207 ? 10.607 12.285 50.311 1.00 52.44 207 ASP A CA 1
ATOM 1542 C C . ASP A 1 207 ? 11.794 11.747 49.467 1.00 52.44 207 ASP A C 1
ATOM 1544 O O . ASP A 1 207 ? 12.686 11.067 49.976 1.00 52.44 207 ASP A O 1
ATOM 1548 N N . GLY A 1 208 ? 11.834 12.091 48.170 1.00 53.84 208 GLY A N 1
ATOM 1549 C CA . GLY A 1 208 ? 13.088 12.375 47.453 1.00 53.84 208 GLY A CA 1
ATOM 1550 C C . GLY A 1 208 ? 13.771 11.267 46.632 1.00 53.84 208 GLY A C 1
ATOM 1551 O O . GLY A 1 208 ? 14.981 11.076 46.771 1.00 53.84 208 GLY A O 1
ATOM 1552 N N . GLY A 1 209 ? 13.072 10.615 45.694 1.00 56.34 209 GLY A N 1
ATOM 1553 C CA . GLY A 1 209 ? 13.713 9.784 44.660 1.00 56.34 209 GLY A CA 1
ATOM 1554 C C . GLY A 1 209 ? 12.949 9.736 43.331 1.00 56.34 209 GLY A C 1
ATOM 1555 O O . GLY A 1 209 ? 11.724 9.720 43.319 1.00 56.34 209 GLY A O 1
ATOM 1556 N N . GLU A 1 210 ? 13.672 9.698 42.205 1.00 54.12 210 GLU A N 1
ATOM 1557 C CA . GLU A 1 210 ? 13.098 9.493 40.866 1.00 54.12 210 GLU A CA 1
ATOM 1558 C C . GLU A 1 210 ? 12.551 8.059 40.770 1.00 54.12 210 GLU A C 1
ATOM 1560 O O . GLU A 1 210 ? 13.309 7.086 40.718 1.00 54.12 210 GLU A O 1
ATOM 1565 N N . HIS A 1 211 ? 11.226 7.913 40.826 1.00 59.38 211 HIS A N 1
ATOM 1566 C CA . HIS A 1 211 ? 10.578 6.606 40.826 1.00 59.38 211 HIS A CA 1
ATOM 1567 C C . HIS A 1 211 ? 10.455 6.063 39.391 1.00 59.38 211 HIS A C 1
ATOM 1569 O O . HIS A 1 211 ? 9.881 6.735 38.532 1.00 59.38 211 HIS A O 1
ATOM 1575 N N . PRO A 1 212 ? 10.901 4.819 39.117 1.00 59.81 212 PRO A N 1
ATOM 1576 C CA . PRO A 1 212 ? 10.734 4.174 37.809 1.00 59.81 212 PRO A CA 1
ATOM 1577 C C . PRO A 1 212 ? 9.278 4.164 37.311 1.00 59.81 212 PRO A C 1
ATOM 1579 O O . PRO A 1 212 ? 9.038 4.246 36.106 1.00 59.81 212 PRO A O 1
ATOM 1582 N N . ASP A 1 213 ? 8.319 4.127 38.242 1.00 64.31 213 ASP A N 1
ATOM 1583 C CA . ASP A 1 213 ? 6.880 4.162 37.963 1.00 64.31 213 ASP A CA 1
ATOM 1584 C C . ASP A 1 213 ? 6.396 5.516 37.412 1.00 64.31 213 ASP A C 1
ATOM 1586 O O . ASP A 1 213 ? 5.451 5.540 36.624 1.00 64.31 213 ASP A O 1
ATOM 1590 N N . GLU A 1 214 ? 7.044 6.643 37.738 1.00 66.19 214 GLU A N 1
ATOM 1591 C CA . GLU A 1 214 ? 6.656 7.968 37.226 1.00 66.19 214 GLU A CA 1
ATOM 1592 C C . GLU A 1 214 ? 7.016 8.117 35.742 1.00 66.19 214 GLU A C 1
ATOM 1594 O O . GLU A 1 214 ? 6.175 8.503 34.925 1.00 66.19 214 GLU A O 1
ATOM 1599 N N . ALA A 1 215 ? 8.249 7.759 35.369 1.00 69.69 215 ALA A N 1
ATOM 1600 C CA . ALA A 1 215 ? 8.709 7.809 33.982 1.00 69.69 215 ALA A CA 1
ATOM 1601 C C . ALA A 1 215 ? 7.903 6.851 33.089 1.00 69.69 215 ALA A C 1
ATOM 1603 O O . ALA A 1 215 ? 7.533 7.201 31.964 1.00 69.69 215 ALA A O 1
ATOM 1604 N N . GLN A 1 216 ? 7.584 5.660 33.605 1.00 69.06 216 GLN A N 1
ATOM 1605 C CA . GLN A 1 216 ? 6.796 4.663 32.889 1.00 69.06 216 GLN A CA 1
ATOM 1606 C C . GLN A 1 216 ? 5.333 5.103 32.732 1.00 69.06 216 GLN A C 1
ATOM 1608 O O . GLN A 1 216 ? 4.804 5.042 31.621 1.00 69.06 216 GLN A O 1
ATOM 1613 N N . ALA A 1 217 ? 4.708 5.640 33.784 1.00 64.75 217 ALA A N 1
ATOM 1614 C CA . ALA A 1 217 ? 3.351 6.180 33.720 1.00 64.75 217 ALA A CA 1
ATOM 1615 C C . ALA A 1 217 ? 3.248 7.398 32.786 1.00 64.75 217 ALA A C 1
ATOM 1617 O O . ALA A 1 217 ? 2.296 7.502 32.010 1.00 64.75 217 ALA A O 1
ATOM 1618 N N . ARG A 1 218 ? 4.250 8.286 32.785 1.00 71.12 218 ARG A N 1
ATOM 1619 C CA . ARG A 1 218 ? 4.306 9.440 31.879 1.00 71.12 218 ARG A CA 1
ATOM 1620 C C . ARG A 1 218 ? 4.437 9.022 30.413 1.00 71.12 218 ARG A C 1
ATOM 1622 O O . ARG A 1 218 ? 3.679 9.510 29.578 1.00 71.12 218 ARG A O 1
ATOM 1629 N N . ALA A 1 219 ? 5.337 8.088 30.100 1.00 72.38 219 ALA A N 1
ATOM 1630 C CA . ALA A 1 219 ? 5.487 7.558 28.743 1.00 72.38 219 ALA A CA 1
ATOM 1631 C C . ALA A 1 219 ? 4.200 6.870 28.250 1.00 72.38 219 ALA A C 1
ATOM 1633 O O . ALA A 1 219 ? 3.822 6.983 27.083 1.00 72.38 219 ALA A O 1
ATOM 1634 N N . GLN A 1 220 ? 3.499 6.180 29.151 1.00 69.75 220 GLN A N 1
ATOM 1635 C CA . GLN A 1 220 ? 2.234 5.513 28.860 1.00 69.75 220 GLN A CA 1
ATOM 1636 C C . GLN A 1 220 ? 1.105 6.525 28.598 1.00 69.75 220 GLN A C 1
ATOM 1638 O O . GLN A 1 220 ? 0.358 6.364 27.632 1.00 69.75 220 GLN A O 1
ATOM 1643 N N . LEU A 1 221 ? 1.045 7.617 29.369 1.00 70.81 221 LEU A N 1
ATOM 1644 C CA . LEU A 1 221 ? 0.114 8.729 29.157 1.00 70.81 221 LEU A CA 1
ATOM 1645 C C . LEU A 1 221 ? 0.354 9.445 27.818 1.00 70.81 221 LEU A C 1
ATOM 1647 O O . LEU A 1 221 ? -0.600 9.707 27.081 1.00 70.81 221 LEU A O 1
ATOM 1651 N N . GLU A 1 222 ? 1.612 9.745 27.488 1.00 75.38 222 GLU A N 1
ATOM 1652 C CA . GLU A 1 222 ? 1.995 10.379 26.219 1.00 75.38 222 GLU A CA 1
ATOM 1653 C C . GLU A 1 222 ? 1.607 9.485 25.026 1.00 75.38 222 GLU A C 1
ATOM 1655 O O . GLU A 1 222 ? 0.920 9.939 24.108 1.00 75.38 222 GLU A O 1
ATOM 1660 N N . ALA A 1 223 ? 1.890 8.180 25.099 1.00 71.44 223 ALA A N 1
ATOM 1661 C CA . ALA A 1 223 ? 1.484 7.219 24.072 1.00 71.44 223 ALA A CA 1
ATOM 1662 C C . ALA A 1 223 ? -0.048 7.108 23.913 1.00 71.44 223 ALA A C 1
ATOM 1664 O O . ALA A 1 223 ? -0.555 6.980 22.790 1.00 71.44 223 ALA A O 1
ATOM 1665 N N . THR A 1 224 ? -0.809 7.158 25.014 1.00 65.44 224 THR A N 1
ATOM 1666 C CA . THR A 1 224 ? -2.279 7.149 24.968 1.00 65.44 224 THR A CA 1
ATOM 1667 C C . THR A 1 224 ? -2.828 8.456 24.377 1.00 65.44 224 THR A C 1
ATOM 1669 O O . THR A 1 224 ? -3.757 8.410 23.560 1.00 65.44 224 THR A O 1
ATOM 1672 N N . ARG A 1 225 ? -2.242 9.618 24.705 1.00 70.62 225 ARG A N 1
ATOM 1673 C CA . ARG A 1 225 ? -2.612 10.920 24.117 1.00 70.62 225 ARG A CA 1
ATOM 1674 C C . ARG A 1 225 ? -2.381 10.961 22.609 1.00 70.62 225 ARG A C 1
ATOM 1676 O O . ARG A 1 225 ? -3.305 11.329 21.880 1.00 70.62 225 ARG A O 1
ATOM 1683 N N . ASP A 1 226 ? -1.225 10.510 22.132 1.00 73.38 226 ASP A N 1
ATOM 1684 C CA . ASP A 1 226 ? -0.905 10.478 20.699 1.00 73.38 226 ASP A CA 1
ATOM 1685 C C . ASP A 1 226 ? -1.866 9.573 19.919 1.00 73.38 226 ASP A C 1
ATOM 1687 O O . ASP A 1 226 ? -2.384 9.933 18.853 1.00 73.38 226 ASP A O 1
ATOM 1691 N N . ARG A 1 227 ? -2.188 8.406 20.489 1.00 67.06 227 ARG A N 1
ATOM 1692 C CA . ARG A 1 227 ? -3.172 7.486 19.911 1.00 67.06 227 ARG A CA 1
ATOM 1693 C C . ARG A 1 227 ? -4.553 8.139 19.811 1.00 67.06 227 ARG A C 1
ATOM 1695 O O . ARG A 1 227 ? -5.181 8.059 18.754 1.00 67.06 227 ARG A O 1
ATOM 1702 N N . ASN A 1 228 ? -5.013 8.826 20.853 1.00 66.44 228 ASN A N 1
ATOM 1703 C CA . ASN A 1 228 ? -6.305 9.515 20.841 1.00 66.44 228 ASN A CA 1
ATOM 1704 C C . ASN A 1 228 ? -6.354 10.690 19.862 1.00 66.44 228 ASN A C 1
ATOM 1706 O O . ASN A 1 228 ? -7.368 10.868 19.187 1.00 66.44 228 ASN A O 1
ATOM 1710 N N . ALA A 1 229 ? -5.267 11.453 19.730 1.00 70.69 229 ALA A N 1
ATOM 1711 C CA . ALA A 1 229 ? -5.166 12.522 18.740 1.00 70.69 229 ALA A CA 1
ATOM 1712 C C . ALA A 1 229 ? -5.333 11.978 17.310 1.00 70.69 229 ALA A C 1
ATOM 1714 O O . ALA A 1 229 ? -6.066 12.557 16.501 1.00 70.69 229 ALA A O 1
ATOM 1715 N N . SER A 1 230 ? -4.735 10.817 17.016 1.00 69.75 230 SER A N 1
ATOM 1716 C CA . SER A 1 230 ? -4.890 10.152 15.717 1.00 69.75 230 SER A CA 1
ATOM 1717 C C . SER A 1 230 ? -6.330 9.684 15.452 1.00 69.75 230 SER A C 1
ATOM 1719 O O . SER A 1 230 ? -6.859 9.934 14.365 1.00 69.75 230 SER A O 1
ATOM 1721 N N . LEU A 1 231 ? -6.997 9.105 16.460 1.00 66.75 231 LEU A N 1
ATOM 1722 C CA . LEU A 1 231 ? -8.397 8.669 16.384 1.00 66.75 231 LEU A CA 1
ATOM 1723 C C . LEU A 1 231 ? -9.366 9.848 16.243 1.00 66.75 231 LEU A C 1
ATOM 1725 O O . LEU A 1 231 ? -10.349 9.746 15.516 1.00 66.75 231 LEU A O 1
ATOM 1729 N N . LEU A 1 232 ? -9.094 10.981 16.897 1.00 66.31 232 LEU A N 1
ATOM 1730 C CA . LEU A 1 232 ? -9.904 12.194 16.771 1.00 66.31 232 LEU A CA 1
ATOM 1731 C C . LEU A 1 232 ? -9.820 12.770 15.354 1.00 66.31 232 LEU A C 1
ATOM 1733 O O . LEU A 1 232 ? -10.838 13.156 14.783 1.00 66.31 232 LEU A O 1
ATOM 1737 N N . ALA A 1 233 ? -8.619 12.809 14.773 1.00 68.88 233 ALA A N 1
ATOM 1738 C CA . ALA A 1 233 ? -8.437 13.233 13.389 1.00 68.88 233 ALA A CA 1
ATOM 1739 C C . ALA A 1 233 ? -9.174 12.302 12.409 1.00 68.88 233 ALA A C 1
ATOM 1741 O O . ALA A 1 233 ? -9.705 12.758 11.401 1.00 68.88 233 ALA A O 1
ATOM 1742 N N . GLU A 1 234 ? -9.223 11.003 12.704 1.00 65.94 234 GLU A N 1
ATOM 1743 C CA . GLU A 1 234 ? -9.960 10.003 11.927 1.00 65.94 234 GLU A CA 1
ATOM 1744 C C . GLU A 1 234 ? -11.479 10.172 12.058 1.00 65.94 234 GLU A C 1
ATOM 1746 O O . GLU A 1 234 ? -12.163 10.248 11.042 1.00 65.94 234 GLU A O 1
ATOM 1751 N N . ALA A 1 235 ? -11.992 10.352 13.277 1.00 63.72 235 ALA A N 1
ATOM 1752 C CA . ALA A 1 235 ? -13.412 10.580 13.535 1.00 63.72 235 ALA A CA 1
ATOM 1753 C C . ALA A 1 235 ? -13.930 11.885 12.907 1.00 63.72 235 ALA A C 1
ATOM 1755 O O . ALA A 1 235 ? -15.038 11.905 12.379 1.00 63.72 235 ALA A O 1
ATOM 1756 N N . LYS A 1 236 ? -13.131 12.964 12.906 1.00 67.00 236 LYS A N 1
ATOM 1757 C CA . LYS A 1 236 ? -13.485 14.214 12.207 1.00 67.00 236 LYS A CA 1
ATOM 1758 C C . LYS A 1 236 ? -13.627 14.002 10.697 1.00 67.00 236 LYS A C 1
ATOM 1760 O O . LYS A 1 236 ? -14.599 14.451 10.112 1.00 67.00 236 LYS A O 1
ATOM 1765 N N . ARG A 1 237 ? -12.713 13.240 10.085 1.00 66.94 237 ARG A N 1
ATOM 1766 C CA . ARG A 1 237 ? -12.796 12.878 8.658 1.00 66.94 237 ARG A CA 1
ATOM 1767 C C . ARG A 1 237 ? -14.002 11.993 8.326 1.00 66.94 237 ARG A C 1
ATOM 1769 O O . ARG A 1 237 ? -14.468 12.033 7.193 1.00 66.94 237 ARG A O 1
ATOM 1776 N N . GLU A 1 238 ? -14.473 11.183 9.275 1.00 63.28 238 GLU A N 1
ATOM 1777 C CA . GLU A 1 238 ? -15.705 10.395 9.125 1.00 63.28 238 GLU A CA 1
ATOM 1778 C C . GLU A 1 238 ? -16.977 11.247 9.264 1.00 63.28 238 GLU A C 1
ATOM 1780 O O . GLU A 1 238 ? -17.971 10.916 8.632 1.00 63.28 238 GLU A O 1
ATOM 1785 N N . ALA A 1 239 ? -16.961 12.316 10.069 1.00 54.72 239 ALA A N 1
ATOM 1786 C CA . ALA A 1 239 ? -18.127 13.173 10.314 1.00 54.72 239 ALA A CA 1
ATOM 1787 C C . ALA A 1 239 ? -18.413 14.186 9.187 1.00 54.72 239 ALA A C 1
ATOM 1789 O O . ALA A 1 239 ? -19.553 14.616 9.043 1.00 54.72 239 ALA A O 1
ATOM 1790 N N . ASP A 1 240 ? -17.398 14.542 8.394 1.00 51.34 240 ASP A N 1
ATOM 1791 C CA . ASP A 1 240 ? -17.513 15.465 7.251 1.00 51.34 240 ASP A CA 1
ATOM 1792 C C . ASP A 1 240 ? -17.914 14.759 5.927 1.00 51.34 240 ASP A C 1
ATOM 1794 O O . ASP A 1 240 ? -17.878 15.376 4.860 1.00 51.34 240 ASP A O 1
ATOM 1798 N N . ARG A 1 241 ? -18.269 13.464 5.971 1.00 45.69 241 ARG A N 1
ATOM 1799 C CA . ARG A 1 241 ? -18.766 12.655 4.838 1.00 45.69 241 ARG A CA 1
ATOM 1800 C C . ARG A 1 241 ? -20.234 12.290 5.008 1.00 45.69 241 ARG A C 1
ATOM 1802 O O . ARG A 1 241 ? -20.922 12.242 3.965 1.00 45.69 241 ARG A O 1
#